Protein AF-A0A2M7WYS4-F1 (afdb_monomer_lite)

Radius of gyration: 24.26 Å; chains: 1; bounding box: 51×33×71 Å

Sequence (185 aa):
RARLDASAEVRALAQSRLRQLLLDSTTAMVQRQRQVRVLDDPALLEEVARQAAETDLRRAAMERIQRPGLIFERCLKDPDPVLRAELLDRIEEPAQLERLAEAARKSDKQLARRARERLTAIQLQRGDSQTIRERAEALCLELGNGLRQDPQTSVPRLQAIEREWAALKPAPDPSLGTRFQGLLA

Foldseek 3Di:
DQCPDPDPVSNVVVVVVLLCLLQDPVRDPVVNLVCLLVDPDLVSLLVQLVRRPDPVSVVSSVVVDPPLVSLLVCLQDPPDVVSVLVSLVSDLDLVSLCVSLVSCVVPPVVSNVVSVVNSLVSCQVVQPQVSLQVLLVVLLVVLLVLVVPDPVVCVVVVVVSVVVQVSGPPHHDVVSVVSSVVSVD

Secondary structure (DSSP, 8-state):
-GGG-S-HHHHHHHHHHHHHHHH-TTS-HHHHHHHHHH---HHHHHHHHHH-SSHHHHHHHHTT---HHHHHHHHHH-S-HHHHHHHHTT---HHHHHHHHHHHTTT-HHHHHHHHHHHHHHHHHTT-HHHHHHHHHHHHHHHHHHHHH-TTTTHHHHHHHHHHHHH-SSPPPHHHHHHHHHHH-

Structure (mmCIF, N/CA/C/O backbone):
data_AF-A0A2M7WYS4-F1
#
_entry.id   AF-A0A2M7WYS4-F1
#
loop_
_atom_site.group_PDB
_atom_site.id
_atom_site.type_symbol
_atom_site.label_atom_id
_atom_site.label_alt_id
_atom_site.label_comp_id
_atom_site.label_asym_id
_atom_site.label_entity_id
_atom_site.label_seq_id
_atom_site.pdbx_PDB_ins_code
_atom_site.Cartn_x
_atom_site.Cartn_y
_atom_site.Cartn_z
_atom_site.occupancy
_atom_site.B_iso_or_equiv
_atom_site.auth_seq_id
_atom_site.auth_comp_id
_atom_site.auth_asym_id
_atom_site.auth_atom_id
_atom_site.pdbx_PDB_model_num
ATOM 1 N N . ARG A 1 1 ? 10.489 0.981 -34.361 1.00 55.59 1 ARG A N 1
ATOM 2 C CA . ARG A 1 1 ? 10.619 0.215 -35.627 1.00 55.59 1 ARG A CA 1
ATOM 3 C C . ARG A 1 1 ? 11.585 -0.977 -35.519 1.00 55.59 1 ARG A C 1
ATOM 5 O O . ARG A 1 1 ? 11.240 -2.004 -36.069 1.00 55.59 1 ARG A O 1
ATOM 12 N N . ALA A 1 2 ? 12.668 -0.933 -34.725 1.00 61.53 2 ALA A N 1
ATOM 13 C CA . ALA A 1 2 ? 13.573 -2.087 -34.525 1.00 61.53 2 ALA A CA 1
ATOM 14 C C . ALA A 1 2 ? 12.965 -3.316 -33.802 1.00 61.53 2 ALA A C 1
ATOM 16 O O . ALA A 1 2 ? 13.472 -4.422 -33.923 1.00 61.53 2 ALA A O 1
ATOM 17 N N . ARG A 1 3 ? 11.864 -3.159 -33.054 1.00 56.94 3 ARG A N 1
ATOM 18 C CA . ARG A 1 3 ? 11.215 -4.276 -32.338 1.00 56.94 3 ARG A CA 1
ATOM 19 C C . ARG A 1 3 ? 10.493 -5.274 -33.252 1.00 56.94 3 ARG A C 1
ATOM 21 O O . ARG A 1 3 ? 10.279 -6.411 -32.856 1.00 56.94 3 ARG A O 1
ATOM 28 N N . LEU A 1 4 ? 10.127 -4.828 -34.452 1.00 65.12 4 LEU A N 1
ATOM 29 C CA . LEU A 1 4 ? 9.481 -5.631 -35.494 1.00 65.12 4 LEU A CA 1
ATOM 30 C C . LEU A 1 4 ? 10.494 -6.100 -36.550 1.00 65.12 4 LEU A C 1
ATOM 32 O O . LEU A 1 4 ? 10.096 -6.557 -37.616 1.00 65.12 4 LEU A O 1
ATOM 36 N N . ASP A 1 5 ? 11.794 -5.938 -36.281 1.00 80.31 5 ASP A N 1
ATOM 37 C CA . ASP A 1 5 ? 12.843 -6.417 -37.174 1.00 80.31 5 ASP A CA 1
ATOM 38 C C . ASP A 1 5 ? 12.821 -7.948 -37.223 1.00 80.31 5 ASP A C 1
ATOM 40 O O . ASP A 1 5 ? 12.610 -8.595 -36.194 1.00 80.31 5 ASP A O 1
ATOM 44 N N . ALA A 1 6 ? 13.024 -8.534 -38.402 1.00 75.81 6 ALA A N 1
ATOM 45 C CA . ALA A 1 6 ? 13.022 -9.983 -38.580 1.00 75.81 6 ALA A CA 1
ATOM 46 C C . ALA A 1 6 ? 14.218 -10.649 -37.871 1.00 75.81 6 ALA A C 1
ATOM 48 O O . ALA A 1 6 ? 14.091 -11.772 -37.373 1.00 75.81 6 ALA A O 1
ATOM 49 N N . SER A 1 7 ? 15.346 -9.942 -37.734 1.00 89.12 7 SER A N 1
ATOM 50 C CA . SER A 1 7 ? 16.556 -10.461 -37.097 1.00 89.12 7 SER A CA 1
ATOM 51 C C . SER A 1 7 ? 16.459 -10.457 -35.569 1.00 89.12 7 SER A C 1
ATOM 53 O O . SER A 1 7 ? 16.268 -9.421 -34.928 1.00 89.12 7 SER A O 1
ATOM 55 N N . ALA A 1 8 ? 16.641 -11.633 -34.960 1.00 85.62 8 ALA A N 1
ATOM 56 C CA . ALA A 1 8 ? 16.677 -11.783 -33.506 1.00 85.62 8 ALA A CA 1
ATOM 57 C C . ALA A 1 8 ? 17.842 -11.015 -32.862 1.00 85.62 8 ALA A C 1
ATOM 59 O O . ALA A 1 8 ? 17.669 -10.426 -31.795 1.00 85.62 8 ALA A O 1
ATOM 60 N N . GLU A 1 9 ? 18.993 -10.963 -33.531 1.00 87.94 9 GLU A N 1
ATOM 61 C CA . GLU A 1 9 ? 20.182 -10.250 -33.055 1.00 87.94 9 GLU A CA 1
ATOM 62 C C . GLU A 1 9 ? 19.952 -8.737 -33.015 1.00 87.94 9 GLU A C 1
ATOM 64 O O . GLU A 1 9 ? 20.276 -8.080 -32.025 1.00 87.94 9 GLU A O 1
ATOM 69 N N . VAL A 1 10 ? 19.314 -8.184 -34.054 1.00 87.88 10 VAL A N 1
ATOM 70 C CA . VAL A 1 10 ? 18.971 -6.755 -34.113 1.00 87.88 10 VAL A CA 1
ATOM 71 C C . VAL A 1 10 ? 17.980 -6.397 -33.007 1.00 87.88 10 VAL A C 1
ATOM 73 O O . VAL A 1 10 ? 18.162 -5.384 -32.325 1.00 87.88 10 VAL A O 1
ATOM 76 N N . ARG A 1 11 ? 16.967 -7.243 -32.768 1.00 86.44 11 ARG A N 1
ATOM 77 C CA . ARG A 1 11 ? 16.024 -7.049 -31.655 1.00 86.44 11 ARG A CA 1
ATOM 78 C C . ARG A 1 11 ? 16.734 -7.070 -30.299 1.00 86.44 11 ARG A C 1
ATOM 80 O O . ARG A 1 11 ? 16.489 -6.177 -29.489 1.00 86.44 11 ARG A O 1
ATOM 87 N N . ALA A 1 12 ? 17.630 -8.032 -30.068 1.00 86.69 12 ALA A N 1
ATOM 88 C CA . ALA A 1 12 ? 18.375 -8.156 -28.814 1.00 86.69 12 ALA A CA 1
ATOM 89 C C . ALA A 1 12 ? 19.299 -6.952 -28.566 1.00 86.69 12 ALA A C 1
ATOM 91 O O . ALA A 1 12 ? 19.292 -6.370 -27.478 1.00 86.69 12 ALA A O 1
ATOM 92 N N . LEU A 1 13 ? 20.041 -6.512 -29.587 1.00 89.88 13 LEU A N 1
ATOM 93 C CA . LEU A 1 13 ? 20.904 -5.335 -29.488 1.00 89.88 13 LEU A CA 1
ATOM 94 C C . LEU A 1 13 ? 20.092 -4.058 -29.233 1.00 89.88 13 LEU A C 1
ATOM 96 O O . LEU A 1 13 ? 20.469 -3.243 -28.388 1.00 89.88 13 LEU A O 1
ATOM 100 N N . ALA A 1 14 ? 18.961 -3.891 -29.926 1.00 89.06 14 ALA A N 1
ATOM 101 C CA . ALA A 1 14 ? 18.065 -2.759 -29.718 1.00 89.06 14 ALA A CA 1
ATOM 102 C C . ALA A 1 14 ? 17.482 -2.746 -28.296 1.00 89.06 14 ALA A C 1
ATOM 104 O O . ALA A 1 14 ? 17.434 -1.687 -27.670 1.00 89.06 14 ALA A O 1
ATOM 105 N N . GLN A 1 15 ? 17.090 -3.908 -27.763 1.00 89.06 15 GLN A N 1
ATOM 106 C CA . GLN A 1 15 ? 16.600 -4.034 -26.389 1.00 89.06 15 GLN A CA 1
ATOM 107 C C . GLN A 1 15 ? 17.696 -3.694 -25.371 1.00 89.06 15 GLN A C 1
ATOM 109 O O . GLN A 1 15 ? 17.452 -2.911 -24.456 1.00 89.06 15 GLN A O 1
ATOM 114 N N . SER A 1 16 ? 18.922 -4.191 -25.570 1.00 91.81 16 SER A N 1
ATOM 115 C CA . SER A 1 16 ? 20.071 -3.863 -24.715 1.00 91.81 16 SER A CA 1
ATOM 116 C C . SER A 1 16 ? 20.386 -2.364 -24.720 1.00 91.81 16 SER A C 1
ATOM 118 O O . SER A 1 16 ? 20.608 -1.772 -23.665 1.00 91.81 16 SER A O 1
ATOM 120 N N . ARG A 1 17 ? 20.374 -1.726 -25.896 1.00 92.88 17 ARG A N 1
ATOM 121 C CA . ARG A 1 17 ? 20.597 -0.277 -26.034 1.00 92.88 17 ARG A CA 1
ATOM 122 C C . ARG A 1 17 ? 19.497 0.537 -25.360 1.00 92.88 17 ARG A C 1
ATOM 124 O O . ARG A 1 17 ? 19.794 1.519 -24.687 1.00 92.88 17 ARG A O 1
ATOM 131 N N . LEU A 1 18 ? 18.237 0.129 -25.516 1.00 93.50 18 LEU A N 1
ATOM 132 C CA . LEU A 1 18 ? 17.111 0.789 -24.858 1.00 93.50 18 LEU A CA 1
ATOM 133 C C . LEU A 1 18 ? 17.207 0.658 -23.336 1.00 93.50 18 LEU A C 1
ATOM 135 O O . LEU A 1 18 ? 17.019 1.643 -22.630 1.00 93.50 18 LEU A O 1
ATOM 139 N N . ARG A 1 19 ? 17.553 -0.531 -22.835 1.00 95.50 19 ARG A N 1
ATOM 140 C CA . ARG A 1 19 ? 17.795 -0.767 -21.410 1.00 95.50 19 ARG A CA 1
ATOM 141 C C . ARG A 1 19 ? 18.870 0.164 -20.860 1.00 95.50 19 ARG A C 1
ATOM 143 O O . ARG A 1 19 ? 18.629 0.832 -19.860 1.00 95.50 19 ARG A O 1
ATOM 150 N N . GLN A 1 20 ? 20.020 0.238 -21.530 1.00 94.94 20 GLN A N 1
ATOM 151 C CA . GLN A 1 20 ? 21.101 1.152 -21.154 1.00 94.94 20 GLN A CA 1
ATOM 152 C C . GLN A 1 20 ? 20.608 2.599 -21.115 1.00 94.94 20 GLN A C 1
ATOM 154 O O . GLN A 1 20 ? 20.773 3.260 -20.100 1.00 94.94 20 GLN A O 1
ATOM 159 N N . LEU A 1 21 ? 19.916 3.055 -22.164 1.00 94.88 21 LEU A N 1
ATOM 160 C CA . LEU A 1 21 ? 19.373 4.412 -22.229 1.00 94.88 21 LEU A CA 1
ATOM 161 C C . LEU A 1 21 ? 18.414 4.721 -21.074 1.00 94.88 21 LEU A C 1
ATOM 163 O O . LEU A 1 21 ? 18.419 5.836 -20.574 1.00 94.88 21 LEU A O 1
ATOM 167 N N . LEU A 1 22 ? 17.571 3.771 -20.663 1.00 96.50 22 LEU A N 1
ATOM 168 C CA . LEU A 1 22 ? 16.593 3.979 -19.590 1.00 96.50 22 LEU A CA 1
ATOM 169 C C . LEU A 1 22 ? 17.221 3.999 -18.191 1.00 96.50 22 LEU A C 1
ATOM 171 O O . LEU A 1 22 ? 16.684 4.654 -17.298 1.00 96.50 22 LEU A O 1
ATOM 175 N N . LEU A 1 23 ? 18.334 3.294 -17.992 1.00 95.75 23 LEU A N 1
ATOM 176 C CA . LEU A 1 23 ? 19.008 3.183 -16.695 1.00 95.75 23 LEU A CA 1
ATOM 177 C C . LEU A 1 23 ? 20.198 4.141 -16.543 1.00 95.75 23 LEU A C 1
ATOM 179 O O . LEU A 1 23 ? 20.698 4.321 -15.437 1.00 95.75 23 LEU A O 1
ATOM 183 N N . ASP A 1 24 ? 20.631 4.774 -17.629 1.00 94.62 24 ASP A N 1
ATOM 184 C CA . ASP A 1 24 ? 21.715 5.747 -17.630 1.00 94.62 24 ASP A CA 1
ATOM 185 C C . ASP A 1 24 ? 21.224 7.133 -17.185 1.00 94.62 24 ASP A C 1
ATOM 187 O O . ASP A 1 24 ? 20.494 7.829 -17.899 1.00 94.62 24 ASP A O 1
ATOM 191 N N . SER A 1 25 ? 21.662 7.556 -15.998 1.00 91.25 25 SER A N 1
ATOM 192 C CA . SER A 1 25 ? 21.327 8.864 -15.432 1.00 91.25 25 SER A CA 1
ATOM 193 C C . SER A 1 25 ? 21.941 10.042 -16.195 1.00 91.25 25 SER A C 1
ATOM 195 O O . SER A 1 25 ? 21.486 11.170 -16.014 1.00 91.25 25 SER A O 1
ATOM 197 N N . THR A 1 26 ? 22.934 9.813 -17.066 1.00 93.12 26 THR A N 1
ATOM 198 C CA . THR A 1 26 ? 23.482 10.862 -17.944 1.00 93.12 26 THR A CA 1
ATOM 199 C C . THR A 1 26 ? 22.523 11.221 -19.080 1.00 93.12 26 THR A C 1
ATOM 201 O O . THR A 1 26 ? 22.547 12.345 -19.585 1.00 93.12 26 THR A O 1
ATOM 204 N N . THR A 1 27 ? 21.610 10.311 -19.442 1.00 92.62 27 THR A N 1
ATOM 205 C CA . THR A 1 27 ? 20.516 10.622 -20.363 1.00 92.62 27 THR A CA 1
ATOM 206 C C . THR A 1 27 ? 19.453 11.450 -19.641 1.00 92.62 27 THR A C 1
ATOM 208 O O . THR A 1 27 ? 19.000 11.106 -18.543 1.00 92.62 27 THR A O 1
ATOM 211 N N . ALA A 1 28 ? 18.989 12.520 -20.293 1.00 95.19 28 ALA A N 1
ATOM 212 C CA . ALA A 1 28 ? 17.985 13.424 -19.743 1.00 95.19 28 ALA A CA 1
ATOM 213 C C . ALA A 1 28 ? 16.752 12.669 -19.213 1.00 95.19 28 ALA A C 1
ATOM 215 O O . ALA A 1 28 ? 16.104 11.899 -19.928 1.00 95.19 28 ALA A O 1
ATOM 216 N N . MET A 1 29 ? 16.399 12.931 -17.955 1.00 94.88 29 MET A N 1
ATOM 217 C CA . MET A 1 29 ? 15.312 12.244 -17.254 1.00 94.88 29 MET A CA 1
ATOM 218 C C . MET A 1 29 ? 13.970 12.348 -18.001 1.00 94.88 29 MET A C 1
ATOM 220 O O . MET A 1 29 ? 13.282 11.343 -18.177 1.00 94.88 29 MET A O 1
ATOM 224 N N . VAL A 1 30 ? 13.648 13.522 -18.558 1.00 94.88 30 VAL A N 1
ATOM 225 C CA . VAL A 1 30 ? 12.420 13.744 -19.346 1.00 94.88 30 VAL A CA 1
ATOM 226 C C . VAL A 1 30 ? 12.351 12.819 -20.565 1.00 94.88 30 VAL A C 1
ATOM 228 O O . VAL A 1 30 ? 11.282 12.301 -20.898 1.00 94.88 30 VAL A O 1
ATOM 231 N N . GLN A 1 31 ? 13.481 12.577 -21.234 1.00 94.62 31 GLN A N 1
ATOM 232 C CA . GLN A 1 31 ? 13.540 11.660 -22.370 1.00 94.62 31 GLN A CA 1
ATOM 233 C C . GLN A 1 31 ? 13.272 10.223 -21.917 1.00 94.62 31 GLN A C 1
ATOM 235 O O . GLN A 1 31 ? 12.453 9.538 -22.530 1.00 94.62 31 GLN A O 1
ATOM 240 N N . ARG A 1 32 ? 13.903 9.783 -20.823 1.00 97.00 32 ARG A N 1
ATOM 241 C CA . ARG A 1 32 ? 13.695 8.440 -20.262 1.00 97.00 32 ARG A CA 1
ATOM 242 C C . ARG A 1 32 ? 12.247 8.228 -19.817 1.00 97.00 32 ARG A C 1
ATOM 244 O O . ARG A 1 32 ? 11.646 7.223 -20.185 1.00 97.00 32 ARG A O 1
ATOM 251 N N . GLN A 1 33 ? 11.636 9.201 -19.141 1.00 96.25 33 GLN A N 1
ATOM 252 C CA . GLN A 1 33 ? 10.221 9.133 -18.759 1.00 96.25 33 GLN A CA 1
ATOM 253 C C . GLN A 1 33 ? 9.285 9.017 -19.964 1.00 96.25 33 GLN A C 1
ATOM 255 O O . GLN A 1 33 ? 8.368 8.197 -19.949 1.00 96.25 33 GLN A O 1
ATOM 260 N N . ARG A 1 34 ? 9.513 9.803 -21.027 1.00 94.81 34 ARG A N 1
ATOM 261 C CA . ARG A 1 34 ? 8.720 9.699 -22.265 1.00 94.81 34 ARG A CA 1
ATOM 262 C C . ARG A 1 34 ? 8.795 8.296 -22.860 1.00 94.81 34 ARG A C 1
ATOM 264 O O . ARG A 1 34 ? 7.769 7.781 -23.290 1.00 94.81 34 ARG A O 1
ATOM 271 N N . GLN A 1 35 ? 9.975 7.676 -22.843 1.00 95.69 35 GLN A N 1
ATOM 272 C CA . GLN A 1 35 ? 10.145 6.305 -23.322 1.00 95.69 35 GLN A CA 1
ATOM 273 C C . GLN A 1 35 ? 9.411 5.296 -22.434 1.00 95.69 35 GLN A C 1
ATOM 275 O O . GLN A 1 35 ? 8.655 4.484 -22.957 1.00 95.69 35 GLN A O 1
ATOM 280 N N . VAL A 1 36 ? 9.531 5.388 -21.105 1.00 97.06 36 VAL A N 1
ATOM 281 C CA . VAL A 1 36 ? 8.788 4.522 -20.166 1.00 97.06 36 VAL A CA 1
ATOM 282 C C . VAL A 1 36 ? 7.273 4.617 -20.390 1.00 97.06 36 VAL A C 1
ATOM 284 O O . VAL A 1 36 ? 6.584 3.598 -20.442 1.00 97.06 36 VAL A O 1
ATOM 287 N N . ARG A 1 37 ? 6.739 5.820 -20.632 1.00 94.50 37 ARG A N 1
ATOM 288 C CA . ARG A 1 37 ? 5.304 6.050 -20.894 1.00 94.50 37 ARG A CA 1
ATOM 289 C C . ARG A 1 37 ? 4.766 5.405 -22.168 1.00 94.50 37 ARG A C 1
ATOM 291 O O . ARG A 1 37 ? 3.557 5.224 -22.269 1.00 94.50 37 ARG A O 1
ATOM 298 N N . VAL A 1 38 ? 5.619 4.986 -23.103 1.00 94.19 38 VAL A N 1
ATOM 299 C CA . VAL A 1 38 ? 5.210 4.243 -24.316 1.00 94.19 38 VAL A CA 1
ATOM 300 C C . VAL A 1 38 ? 5.818 2.838 -24.411 1.00 94.19 38 VAL A C 1
ATOM 302 O O . VAL A 1 38 ? 5.480 2.087 -25.321 1.00 94.19 38 VAL A O 1
ATOM 305 N N . LEU A 1 39 ? 6.678 2.458 -23.461 1.00 94.12 39 LEU A N 1
ATOM 306 C CA . LEU A 1 39 ? 7.339 1.161 -23.404 1.00 94.12 39 LEU A CA 1
ATOM 307 C C . LEU A 1 39 ? 6.349 0.011 -23.187 1.00 94.12 39 LEU A C 1
ATOM 309 O O . LEU A 1 39 ? 5.778 -0.138 -22.113 1.00 94.12 39 LEU A O 1
ATOM 313 N N . ASP A 1 40 ? 6.210 -0.848 -24.189 1.00 91.62 40 ASP A N 1
ATOM 314 C CA . ASP A 1 40 ? 5.387 -2.059 -24.121 1.00 91.62 40 ASP A CA 1
ATOM 315 C C . ASP A 1 40 ? 6.248 -3.300 -23.834 1.00 91.62 40 ASP A C 1
ATOM 317 O O . ASP A 1 40 ? 6.306 -4.248 -24.611 1.00 91.62 40 ASP A O 1
ATOM 321 N N . ASP A 1 41 ? 7.078 -3.233 -22.796 1.00 94.00 41 ASP A N 1
ATOM 322 C CA . ASP A 1 41 ? 7.984 -4.309 -22.385 1.00 94.00 41 ASP A CA 1
ATOM 323 C C . ASP A 1 41 ? 7.844 -4.534 -20.879 1.00 94.00 41 ASP A C 1
ATOM 325 O O . ASP A 1 41 ? 8.445 -3.790 -20.100 1.00 94.00 41 ASP A O 1
ATOM 329 N N . PRO A 1 42 ? 7.037 -5.514 -20.440 1.00 94.56 42 PRO A N 1
ATOM 330 C CA . PRO A 1 42 ? 6.831 -5.748 -19.018 1.00 94.56 42 PRO A CA 1
ATOM 331 C C . PRO A 1 42 ? 8.142 -6.011 -18.274 1.00 94.56 42 PRO A C 1
ATOM 333 O O . PRO A 1 42 ? 8.348 -5.438 -17.211 1.00 94.56 42 PRO A O 1
ATOM 336 N N . ALA A 1 43 ? 9.051 -6.807 -18.849 1.00 95.06 43 ALA A N 1
ATOM 337 C CA . ALA A 1 43 ? 10.320 -7.144 -18.211 1.00 95.06 43 ALA A CA 1
ATOM 338 C C . ALA A 1 43 ? 11.200 -5.901 -18.033 1.00 95.06 43 ALA A C 1
ATOM 340 O O . ALA A 1 43 ? 11.679 -5.637 -16.931 1.00 95.06 43 ALA A O 1
ATOM 341 N N . LEU A 1 44 ? 11.338 -5.086 -19.083 1.00 96.44 44 LEU A N 1
ATOM 342 C CA . LEU A 1 44 ? 12.132 -3.862 -18.993 1.00 96.44 44 LEU A CA 1
ATOM 343 C C . LEU A 1 44 ? 11.480 -2.806 -18.085 1.00 96.44 44 LEU A C 1
ATOM 345 O O . LEU A 1 44 ? 12.191 -2.099 -17.374 1.00 96.44 44 LEU A O 1
ATOM 349 N N . LEU A 1 45 ? 10.145 -2.716 -18.043 1.00 98.06 45 LEU A N 1
ATOM 350 C CA . LEU A 1 45 ? 9.441 -1.881 -17.062 1.00 98.06 45 LEU A CA 1
ATOM 351 C C . LEU A 1 45 ? 9.776 -2.312 -15.630 1.00 98.06 45 LEU A C 1
ATOM 353 O O . LEU A 1 45 ? 10.060 -1.459 -14.790 1.00 98.06 45 LEU A O 1
ATOM 357 N N . GLU A 1 46 ? 9.789 -3.619 -15.348 1.00 98.06 46 GLU A N 1
ATOM 358 C CA . GLU A 1 46 ? 10.167 -4.108 -14.023 1.00 98.06 46 GLU A CA 1
ATOM 359 C C . GLU A 1 46 ? 11.626 -3.788 -13.671 1.00 98.06 46 GLU A C 1
ATOM 361 O O . GLU A 1 46 ? 11.937 -3.491 -12.517 1.00 98.06 46 GLU A O 1
ATOM 366 N N . GLU A 1 47 ? 12.538 -3.852 -14.642 1.00 97.75 47 GLU A N 1
ATOM 367 C CA . GLU A 1 47 ? 13.933 -3.466 -14.430 1.00 97.75 47 GLU A CA 1
ATOM 368 C C . GLU A 1 47 ? 14.064 -1.982 -14.093 1.00 97.75 47 GLU A C 1
ATOM 370 O O . GLU A 1 47 ? 14.720 -1.642 -13.108 1.00 97.75 47 GLU A O 1
ATOM 375 N N . VAL A 1 48 ? 13.384 -1.105 -14.840 1.00 98.12 48 VAL A N 1
ATOM 376 C CA . VAL A 1 48 ? 13.349 0.337 -14.551 1.00 98.12 48 VAL A CA 1
ATOM 377 C C . VAL A 1 48 ? 12.775 0.589 -13.157 1.00 98.12 48 VAL A C 1
ATOM 379 O O . VAL A 1 48 ? 13.381 1.315 -12.372 1.00 98.12 48 VAL A O 1
ATOM 382 N N . ALA A 1 49 ? 11.668 -0.066 -12.799 1.00 98.38 49 ALA A N 1
ATOM 383 C CA . ALA A 1 49 ? 11.052 0.049 -11.478 1.00 98.38 49 ALA A CA 1
ATOM 384 C C . ALA A 1 49 ? 11.966 -0.405 -10.326 1.00 98.38 49 ALA A C 1
ATOM 386 O O . ALA A 1 49 ? 11.802 0.055 -9.196 1.00 98.38 49 ALA A O 1
ATOM 387 N N . ARG A 1 50 ? 12.924 -1.305 -10.584 1.00 98.06 50 ARG A N 1
ATOM 388 C CA . ARG A 1 50 ? 13.883 -1.775 -9.574 1.00 98.06 50 ARG A CA 1
ATOM 389 C C . ARG A 1 50 ? 15.161 -0.948 -9.511 1.00 98.06 50 ARG A C 1
ATOM 391 O O . ARG A 1 50 ? 15.674 -0.755 -8.411 1.00 98.06 50 ARG A O 1
ATOM 398 N N . GLN A 1 51 ? 15.682 -0.535 -10.664 1.00 97.19 51 GLN A N 1
ATOM 399 C CA . GLN A 1 51 ? 17.078 -0.112 -10.821 1.00 97.19 51 GLN A CA 1
ATOM 400 C C . GLN A 1 51 ? 17.245 1.373 -11.149 1.00 97.19 51 GLN A C 1
ATOM 402 O O . GLN A 1 51 ? 18.342 1.890 -10.961 1.00 97.19 51 GLN A O 1
ATOM 407 N N . ALA A 1 52 ? 16.206 2.070 -11.627 1.00 97.19 52 ALA A N 1
ATOM 408 C CA . ALA A 1 52 ? 16.345 3.488 -11.944 1.00 97.19 52 ALA A CA 1
ATOM 409 C C . ALA A 1 52 ? 16.721 4.299 -10.694 1.00 97.19 52 ALA A C 1
ATOM 411 O O . ALA A 1 52 ? 16.099 4.156 -9.635 1.00 97.19 52 ALA A O 1
ATOM 412 N N . ALA A 1 53 ? 17.729 5.163 -10.834 1.00 94.69 53 ALA A N 1
ATOM 413 C CA . ALA A 1 53 ? 18.231 5.993 -9.744 1.00 94.69 53 ALA A CA 1
ATOM 414 C C . ALA A 1 53 ? 17.164 6.989 -9.261 1.00 94.69 53 ALA A C 1
ATOM 416 O O . ALA A 1 53 ? 16.942 7.153 -8.060 1.00 94.69 53 ALA A O 1
ATOM 417 N N . GLU A 1 54 ? 16.446 7.605 -10.197 1.00 96.19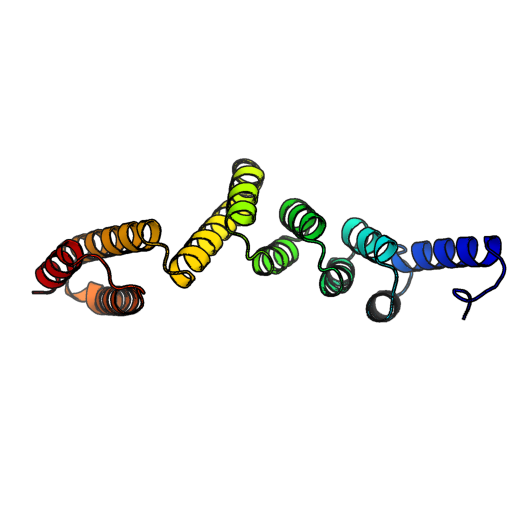 54 GLU A N 1
ATOM 418 C CA . GLU A 1 54 ? 15.437 8.618 -9.917 1.00 96.19 54 GLU A CA 1
ATOM 419 C C . GLU A 1 54 ? 14.092 7.993 -9.532 1.00 96.19 54 GLU A C 1
ATOM 421 O O . GLU A 1 54 ? 13.517 7.193 -10.279 1.00 96.19 54 GLU A O 1
ATOM 426 N N . THR A 1 55 ? 13.542 8.420 -8.392 1.00 97.81 55 THR A N 1
ATOM 427 C CA . THR A 1 55 ? 12.217 7.992 -7.913 1.00 97.81 55 THR A CA 1
ATOM 428 C C . THR A 1 55 ? 11.132 8.222 -8.957 1.00 97.81 55 THR A C 1
ATOM 430 O O . THR A 1 55 ? 10.324 7.333 -9.199 1.00 97.81 55 THR A O 1
ATOM 433 N N . ASP A 1 56 ? 11.143 9.365 -9.640 1.00 97.00 56 ASP A N 1
ATOM 434 C CA . ASP A 1 56 ? 10.131 9.698 -10.645 1.00 97.00 56 ASP A CA 1
ATOM 435 C C . ASP A 1 56 ? 10.151 8.767 -11.865 1.00 97.00 56 ASP A C 1
ATOM 437 O O . ASP A 1 56 ? 9.128 8.593 -12.532 1.00 97.00 56 ASP A O 1
ATOM 441 N N . LEU A 1 57 ? 11.299 8.157 -12.179 1.00 97.94 57 LEU A N 1
ATOM 442 C CA . LEU A 1 57 ? 11.388 7.173 -13.254 1.00 97.94 57 LEU A CA 1
ATOM 443 C C . LEU A 1 57 ? 10.894 5.799 -12.780 1.00 97.94 57 LEU A C 1
ATOM 445 O O . LEU A 1 57 ? 10.163 5.133 -13.516 1.00 97.94 57 LEU A O 1
ATOM 449 N N . ARG A 1 58 ? 11.208 5.414 -11.532 1.00 98.44 58 ARG A N 1
ATOM 450 C CA . ARG A 1 58 ? 10.614 4.224 -10.897 1.00 98.44 58 ARG A CA 1
ATOM 451 C C . ARG A 1 58 ? 9.094 4.354 -10.786 1.00 98.44 58 ARG A C 1
ATOM 453 O O . ARG A 1 58 ? 8.394 3.411 -11.143 1.00 98.44 58 ARG A O 1
ATOM 460 N N . ARG A 1 59 ? 8.578 5.522 -10.384 1.00 98.25 59 ARG A N 1
ATOM 461 C CA . ARG A 1 59 ? 7.138 5.832 -10.335 1.00 98.25 59 ARG A CA 1
ATOM 462 C C . ARG A 1 59 ? 6.493 5.667 -11.710 1.00 98.25 59 ARG A C 1
ATOM 464 O O . ARG A 1 59 ? 5.549 4.895 -11.832 1.00 98.25 59 ARG A O 1
ATOM 471 N N . ALA A 1 60 ? 7.056 6.288 -12.749 1.00 97.69 60 ALA A N 1
ATOM 472 C CA . ALA A 1 60 ? 6.538 6.171 -14.116 1.00 97.69 60 ALA A CA 1
ATOM 473 C C . ALA A 1 60 ? 6.495 4.715 -14.619 1.00 97.69 60 ALA A C 1
ATOM 475 O O . ALA A 1 60 ? 5.580 4.332 -15.348 1.00 97.69 60 ALA A O 1
ATOM 476 N N . ALA A 1 61 ? 7.468 3.883 -14.233 1.00 98.25 61 ALA A N 1
ATOM 477 C CA . ALA A 1 61 ? 7.432 2.457 -14.542 1.00 98.25 61 ALA A CA 1
ATOM 478 C C . ALA A 1 61 ? 6.344 1.734 -13.733 1.00 98.25 61 ALA A C 1
ATOM 480 O O . ALA A 1 61 ? 5.560 0.969 -14.295 1.00 98.25 61 ALA A O 1
ATOM 481 N N . MET A 1 62 ? 6.243 2.011 -12.431 1.00 98.25 62 MET A N 1
ATOM 482 C CA . MET A 1 62 ? 5.245 1.402 -11.553 1.00 98.25 62 MET A CA 1
ATOM 483 C C . MET A 1 62 ? 3.804 1.756 -11.934 1.00 98.25 62 MET A C 1
ATOM 485 O O . MET A 1 62 ? 2.937 0.896 -11.790 1.00 98.25 62 MET A O 1
ATOM 489 N N . GLU A 1 63 ? 3.534 2.953 -12.461 1.00 96.81 63 GLU A N 1
ATOM 490 C CA . GLU A 1 63 ? 2.221 3.354 -13.003 1.00 96.81 63 GLU A CA 1
ATOM 491 C C . GLU A 1 63 ? 1.728 2.409 -14.110 1.00 96.81 63 GLU A C 1
ATOM 493 O O . GLU A 1 63 ? 0.527 2.211 -14.278 1.00 96.81 63 GLU A O 1
ATOM 498 N N . ARG A 1 64 ? 2.650 1.770 -14.839 1.00 96.62 64 ARG A N 1
ATOM 499 C CA . ARG A 1 64 ? 2.332 0.834 -15.924 1.00 96.62 64 ARG A CA 1
ATOM 500 C C . ARG A 1 64 ? 2.258 -0.628 -15.500 1.00 96.62 64 ARG A C 1
ATOM 502 O O . ARG A 1 64 ? 1.782 -1.464 -16.265 1.00 96.62 64 ARG A O 1
ATOM 509 N N . ILE A 1 65 ? 2.766 -0.962 -14.320 1.00 97.19 65 ILE A N 1
ATOM 510 C CA . ILE A 1 65 ? 2.911 -2.343 -13.856 1.00 97.19 65 ILE A CA 1
ATOM 511 C C . ILE A 1 65 ? 1.741 -2.687 -12.948 1.00 97.19 65 ILE A C 1
ATOM 513 O O . ILE A 1 65 ? 1.589 -2.066 -11.906 1.00 97.19 65 ILE A O 1
ATOM 517 N N . GLN A 1 66 ? 0.974 -3.729 -13.270 1.00 94.56 66 GLN A N 1
ATOM 518 C CA . GLN A 1 66 ? -0.118 -4.221 -12.411 1.00 94.56 66 GLN A CA 1
ATOM 519 C C . GLN A 1 66 ? 0.236 -5.502 -11.638 1.00 94.56 66 GLN A C 1
ATOM 521 O O . GLN A 1 66 ? -0.603 -6.038 -10.922 1.00 94.56 66 GLN A O 1
ATOM 526 N N . ARG A 1 67 ? 1.471 -6.015 -11.757 1.00 96.25 67 ARG A N 1
ATOM 527 C CA . ARG A 1 67 ? 1.875 -7.287 -11.137 1.00 96.25 67 ARG A CA 1
ATOM 528 C C . ARG A 1 67 ? 1.889 -7.166 -9.602 1.00 96.25 67 ARG A C 1
ATOM 530 O O . ARG A 1 67 ? 2.798 -6.515 -9.078 1.00 96.25 67 ARG A O 1
ATOM 537 N N . PRO A 1 68 ? 0.990 -7.846 -8.859 1.00 95.62 68 PRO A N 1
ATOM 538 C CA . PRO A 1 68 ? 0.877 -7.657 -7.409 1.00 95.62 68 PRO A CA 1
ATOM 539 C C . PRO A 1 68 ? 2.167 -7.989 -6.656 1.00 95.62 68 PRO A C 1
ATOM 541 O O . PRO A 1 68 ? 2.546 -7.292 -5.721 1.00 95.62 68 PRO A O 1
ATOM 544 N N . GLY A 1 69 ? 2.897 -9.015 -7.110 1.00 96.38 69 GLY A N 1
ATOM 545 C CA . GLY A 1 69 ? 4.176 -9.402 -6.513 1.00 96.38 69 GLY A CA 1
ATOM 546 C C . GLY A 1 69 ? 5.248 -8.313 -6.603 1.00 96.38 69 GLY A C 1
ATOM 547 O O . GLY A 1 69 ? 5.976 -8.105 -5.636 1.00 96.38 69 GLY A O 1
ATOM 548 N N . LEU A 1 70 ? 5.322 -7.583 -7.723 1.00 98.06 70 LEU A N 1
ATOM 549 C CA . LEU A 1 70 ? 6.272 -6.477 -7.856 1.00 98.06 70 LEU A CA 1
ATOM 550 C C . LEU A 1 70 ? 5.815 -5.246 -7.063 1.00 98.06 70 LEU A C 1
ATOM 552 O O . LEU A 1 70 ? 6.643 -4.605 -6.425 1.00 98.06 70 LEU A O 1
ATOM 556 N N . ILE A 1 71 ? 4.513 -4.943 -7.043 1.00 98.44 71 ILE A N 1
ATOM 557 C CA . ILE A 1 71 ? 3.963 -3.863 -6.205 1.00 98.44 71 ILE A CA 1
ATOM 558 C C . ILE A 1 71 ? 4.307 -4.116 -4.734 1.00 98.44 71 ILE A C 1
ATOM 560 O O . ILE A 1 71 ? 4.846 -3.226 -4.086 1.00 98.44 71 ILE A O 1
ATOM 564 N N . PHE A 1 72 ? 4.096 -5.337 -4.235 1.00 98.25 72 PHE A N 1
ATOM 565 C CA . PHE A 1 72 ? 4.473 -5.733 -2.876 1.00 98.25 72 PHE A CA 1
ATOM 566 C C . PHE A 1 72 ? 5.984 -5.594 -2.633 1.00 98.25 72 PHE A C 1
ATOM 568 O O . PHE A 1 72 ? 6.406 -4.990 -1.648 1.00 98.25 72 PHE A O 1
ATOM 575 N N . GLU A 1 73 ? 6.811 -6.126 -3.543 1.00 98.00 73 GLU A N 1
ATOM 576 C CA . GLU A 1 73 ? 8.275 -6.050 -3.456 1.00 98.00 73 GLU A CA 1
ATOM 577 C C . GLU A 1 73 ? 8.755 -4.595 -3.348 1.00 98.00 73 GLU A C 1
ATOM 579 O O . GLU A 1 73 ? 9.547 -4.270 -2.460 1.00 98.00 73 GLU A O 1
ATOM 584 N N . ARG A 1 74 ? 8.263 -3.713 -4.227 1.00 98.38 74 ARG A N 1
ATOM 585 C CA . ARG A 1 74 ? 8.642 -2.296 -4.250 1.00 98.38 74 ARG A CA 1
ATOM 586 C C . ARG A 1 74 ? 8.053 -1.526 -3.075 1.00 98.38 74 ARG A C 1
ATOM 588 O O . ARG A 1 74 ? 8.767 -0.736 -2.472 1.00 98.38 74 ARG A O 1
ATOM 595 N N . CYS A 1 75 ? 6.819 -1.814 -2.674 1.00 98.06 75 CYS A N 1
ATOM 596 C CA . CYS A 1 75 ? 6.214 -1.229 -1.481 1.00 98.06 75 CYS A CA 1
ATOM 597 C C . CYS A 1 75 ? 7.050 -1.495 -0.221 1.00 98.06 75 CYS A C 1
ATOM 599 O O . CYS A 1 75 ? 7.064 -0.657 0.669 1.00 98.06 75 CYS A O 1
ATOM 601 N N . LEU A 1 76 ? 7.754 -2.630 -0.142 1.00 97.12 76 LEU A N 1
ATOM 602 C CA . LEU A 1 76 ? 8.618 -2.968 0.991 1.00 97.12 76 LEU A CA 1
ATOM 603 C C . LEU A 1 76 ? 10.046 -2.415 0.852 1.00 97.12 76 LEU A C 1
ATOM 605 O O . LEU A 1 76 ? 10.665 -2.060 1.853 1.00 97.12 76 LEU A O 1
ATOM 609 N N . LYS A 1 77 ? 10.595 -2.393 -0.369 1.00 96.75 77 LYS A N 1
ATOM 610 C CA . LYS A 1 77 ? 12.040 -2.215 -0.604 1.00 96.75 77 LYS A CA 1
ATOM 611 C C . LYS A 1 77 ? 12.430 -0.939 -1.341 1.00 96.75 77 LYS A C 1
ATOM 613 O O . LYS A 1 77 ? 13.628 -0.689 -1.463 1.00 96.75 77 LYS A O 1
ATOM 618 N N . ASP A 1 78 ? 11.486 -0.161 -1.874 1.00 98.19 78 ASP A N 1
ATOM 619 C CA . ASP A 1 78 ? 11.855 1.078 -2.561 1.00 98.19 78 ASP A CA 1
ATOM 620 C C . ASP A 1 78 ? 12.570 2.026 -1.580 1.00 98.19 78 ASP A C 1
ATOM 622 O O . ASP A 1 78 ? 12.136 2.147 -0.425 1.00 98.19 78 ASP A O 1
ATOM 626 N N . PRO A 1 79 ? 13.683 2.661 -1.995 1.00 96.81 79 PRO A N 1
ATOM 627 C CA . PRO A 1 79 ? 14.389 3.605 -1.137 1.00 96.81 79 PRO A CA 1
ATOM 628 C C . PRO A 1 79 ? 13.565 4.865 -0.853 1.00 96.81 79 PRO A C 1
ATOM 630 O O . PRO A 1 79 ? 13.801 5.510 0.166 1.00 96.81 79 PRO A O 1
ATOM 633 N 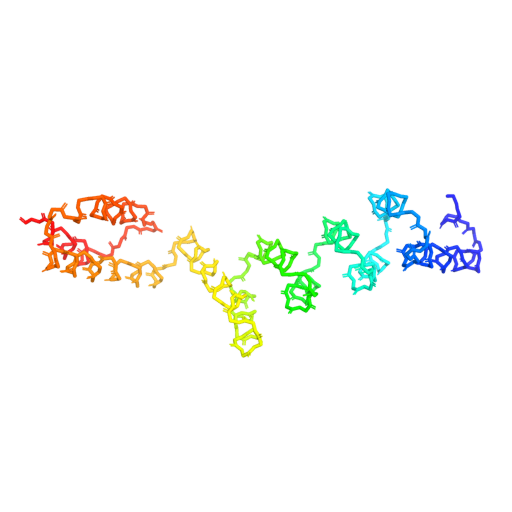N . ASP A 1 80 ? 12.600 5.208 -1.711 1.00 97.56 80 ASP A N 1
ATOM 634 C CA . ASP A 1 80 ? 11.765 6.387 -1.535 1.00 97.56 80 ASP A CA 1
ATOM 635 C C . ASP A 1 80 ? 10.479 6.066 -0.746 1.00 97.56 80 ASP A C 1
ATOM 637 O O . ASP A 1 80 ? 9.625 5.309 -1.222 1.00 97.56 80 ASP A O 1
ATOM 641 N N . PRO A 1 81 ? 10.294 6.628 0.463 1.00 96.00 81 PRO A N 1
ATOM 642 C CA . PRO A 1 81 ? 9.137 6.323 1.302 1.00 96.00 81 PRO A CA 1
ATOM 643 C C . PRO A 1 81 ? 7.815 6.863 0.736 1.00 96.00 81 PRO A C 1
ATOM 645 O O . PRO A 1 81 ? 6.758 6.321 1.065 1.00 96.00 81 PRO A O 1
ATOM 648 N N . VAL A 1 82 ? 7.852 7.900 -0.112 1.00 96.94 82 VAL A N 1
ATOM 649 C CA . VAL A 1 82 ? 6.651 8.449 -0.761 1.00 96.94 82 VAL A CA 1
ATOM 650 C C . VAL A 1 82 ? 6.148 7.468 -1.817 1.00 96.94 82 VAL A C 1
ATOM 652 O O . VAL A 1 82 ? 4.977 7.102 -1.800 1.00 96.94 82 VAL A O 1
ATOM 655 N N . LEU A 1 83 ? 7.037 6.928 -2.650 1.00 98.06 83 LEU A N 1
ATOM 656 C CA . LEU A 1 83 ? 6.689 5.878 -3.599 1.00 98.06 83 LEU A CA 1
ATOM 657 C C . LEU A 1 83 ? 6.227 4.600 -2.881 1.00 98.06 83 LEU A C 1
ATOM 659 O O . LEU A 1 83 ? 5.258 3.982 -3.314 1.00 98.06 83 LEU A O 1
ATOM 663 N N . ARG A 1 84 ? 6.833 4.213 -1.746 1.00 97.88 84 ARG A N 1
ATOM 664 C CA . ARG A 1 84 ? 6.314 3.081 -0.943 1.00 97.88 84 ARG A CA 1
ATOM 665 C C . ARG A 1 84 ? 4.863 3.298 -0.514 1.00 97.88 84 ARG A C 1
ATOM 667 O O . ARG A 1 84 ? 4.063 2.371 -0.593 1.00 97.88 84 ARG A O 1
ATOM 674 N N . ALA A 1 85 ? 4.521 4.510 -0.087 1.00 96.38 85 ALA A N 1
ATOM 675 C CA . ALA A 1 85 ? 3.162 4.875 0.289 1.00 96.38 85 ALA A CA 1
ATOM 676 C C . ALA A 1 85 ? 2.179 4.814 -0.891 1.00 96.38 85 ALA A C 1
ATOM 678 O O . ALA A 1 85 ? 1.121 4.206 -0.765 1.00 96.38 85 ALA A O 1
ATOM 679 N N . GLU A 1 86 ? 2.554 5.374 -2.043 1.00 97.50 86 GLU A N 1
ATOM 680 C CA . GLU A 1 86 ? 1.750 5.304 -3.272 1.00 97.50 86 GLU A CA 1
ATOM 681 C C . GLU A 1 86 ? 1.494 3.850 -3.702 1.00 97.50 86 GLU A C 1
ATOM 683 O O . GLU A 1 86 ? 0.408 3.501 -4.161 1.00 97.50 86 GLU A O 1
ATOM 688 N N . LEU A 1 87 ? 2.488 2.972 -3.541 1.00 98.38 87 LEU A N 1
ATOM 689 C CA . LEU A 1 87 ? 2.359 1.552 -3.864 1.00 98.38 87 LEU A CA 1
ATOM 690 C C . LEU A 1 87 ? 1.501 0.788 -2.857 1.00 98.38 87 LEU A C 1
ATOM 692 O O . LEU A 1 87 ? 0.742 -0.089 -3.267 1.00 98.38 87 LEU A O 1
ATOM 696 N N . LEU A 1 88 ? 1.586 1.127 -1.569 1.00 98.25 88 LEU A N 1
ATOM 697 C CA . LEU A 1 88 ? 0.696 0.588 -0.543 1.00 98.25 88 LEU A CA 1
ATOM 698 C C . LEU A 1 88 ? -0.768 0.871 -0.893 1.00 98.25 88 LEU A C 1
ATOM 700 O O . LEU A 1 88 ? -1.611 -0.017 -0.765 1.00 98.25 88 LEU A O 1
ATOM 704 N N . ASP A 1 89 ? -1.056 2.075 -1.392 1.00 96.62 89 ASP A N 1
ATOM 705 C CA . ASP A 1 89 ? -2.411 2.494 -1.752 1.00 96.62 89 ASP A CA 1
ATOM 706 C C . ASP A 1 89 ? -3.010 1.727 -2.940 1.00 96.62 89 ASP A C 1
ATOM 708 O O . ASP A 1 89 ? -4.212 1.804 -3.192 1.00 96.62 89 ASP A O 1
ATOM 712 N N . ARG A 1 90 ? -2.195 0.926 -3.630 1.00 96.88 90 ARG A N 1
ATOM 713 C CA . ARG A 1 90 ? -2.615 0.045 -4.726 1.00 96.88 90 ARG A CA 1
ATOM 714 C C . ARG A 1 90 ? -2.861 -1.397 -4.290 1.00 96.88 90 ARG A C 1
ATOM 716 O O . ARG A 1 90 ? -3.310 -2.204 -5.097 1.00 96.88 90 ARG A O 1
ATOM 723 N N . ILE A 1 91 ? -2.537 -1.752 -3.047 1.00 97.31 91 ILE A N 1
ATOM 724 C CA . ILE A 1 91 ? -2.780 -3.092 -2.511 1.00 97.31 91 ILE A CA 1
ATOM 725 C C . ILE A 1 91 ? -4.193 -3.122 -1.926 1.00 97.31 91 ILE A C 1
ATOM 727 O O . ILE A 1 91 ? -4.502 -2.381 -0.991 1.00 97.31 91 ILE A O 1
ATOM 731 N N . GLU A 1 92 ? -5.052 -3.976 -2.477 1.00 94.75 92 GLU A N 1
ATOM 732 C CA . GLU A 1 92 ? -6.460 -4.096 -2.063 1.00 94.75 92 GLU A CA 1
ATOM 733 C C . GLU A 1 92 ? -6.770 -5.407 -1.333 1.00 94.75 92 GLU A C 1
ATOM 735 O O . GLU A 1 92 ? -7.786 -5.516 -0.649 1.00 94.75 92 GLU A O 1
ATOM 740 N N . GLU A 1 93 ? -5.893 -6.404 -1.449 1.00 96.44 93 GLU A N 1
ATOM 741 C CA . GLU A 1 93 ? -6.109 -7.711 -0.839 1.00 96.44 93 GLU A CA 1
ATOM 742 C C . GLU A 1 93 ? -5.709 -7.717 0.647 1.00 96.44 93 GLU A C 1
ATOM 744 O O . GLU A 1 93 ? -4.525 -7.521 0.952 1.00 96.44 93 GLU A O 1
ATOM 749 N N . PRO A 1 94 ? -6.636 -8.013 1.585 1.00 96.25 94 PRO A N 1
ATOM 750 C CA . PRO A 1 94 ? -6.356 -8.020 3.024 1.00 96.25 94 PRO A CA 1
ATOM 751 C C . PRO A 1 94 ? -5.148 -8.884 3.406 1.00 96.25 94 PRO A C 1
ATOM 753 O O . PRO A 1 94 ? -4.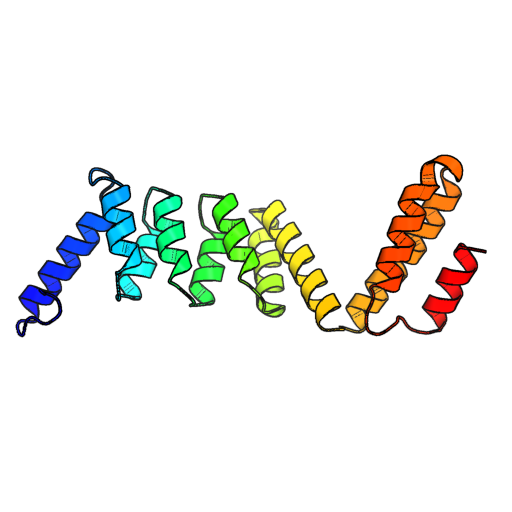241 -8.429 4.100 1.00 96.25 94 PRO A O 1
ATOM 756 N N . ALA A 1 95 ? -5.061 -10.097 2.850 1.00 96.44 95 ALA A N 1
ATOM 757 C CA . ALA A 1 95 ? -3.948 -11.014 3.098 1.00 96.44 95 ALA A CA 1
ATOM 758 C C . ALA A 1 95 ? -2.598 -10.507 2.543 1.00 96.44 95 ALA A C 1
ATOM 760 O O . ALA A 1 95 ? -1.533 -10.970 2.955 1.00 96.44 95 ALA A O 1
ATOM 761 N N . GLN A 1 96 ? -2.593 -9.588 1.571 1.00 97.81 96 GLN A N 1
ATOM 762 C CA . GLN A 1 96 ? -1.362 -8.921 1.132 1.00 97.81 96 GLN A CA 1
ATOM 763 C C . GLN A 1 96 ? -0.964 -7.806 2.100 1.00 97.81 96 GLN A C 1
ATOM 765 O O . GLN A 1 96 ? 0.214 -7.706 2.437 1.00 97.81 96 GLN A O 1
ATOM 770 N N . LEU A 1 97 ? -1.923 -7.014 2.587 1.00 98.31 97 LEU A N 1
ATOM 771 C CA . LEU A 1 97 ? -1.671 -5.950 3.564 1.00 98.31 97 LEU A CA 1
ATOM 772 C C . LEU A 1 97 ? -1.171 -6.501 4.902 1.00 98.31 97 LEU A C 1
ATOM 774 O O . LEU A 1 97 ? -0.212 -5.970 5.458 1.00 98.31 97 LEU A O 1
ATOM 778 N N . GLU A 1 98 ? -1.754 -7.601 5.379 1.00 98.12 98 GLU A N 1
ATOM 779 C CA . GLU A 1 98 ? -1.306 -8.283 6.595 1.00 98.12 98 GLU A CA 1
ATOM 780 C C . GLU A 1 98 ? 0.143 -8.776 6.462 1.00 98.12 98 GLU A C 1
ATOM 782 O O . GLU A 1 98 ? 0.998 -8.464 7.295 1.00 98.12 98 GLU A O 1
ATOM 787 N N . ARG A 1 99 ? 0.457 -9.470 5.359 1.00 98.31 99 ARG A N 1
ATOM 788 C CA . ARG A 1 99 ? 1.827 -9.926 5.075 1.00 98.31 99 ARG A CA 1
ATOM 789 C C . ARG A 1 99 ? 2.814 -8.770 4.963 1.00 98.31 99 ARG A C 1
ATOM 791 O O . ARG A 1 99 ? 3.946 -8.897 5.427 1.00 98.31 99 ARG A O 1
ATOM 798 N N . LEU A 1 100 ? 2.410 -7.654 4.357 1.00 98.31 100 LEU A N 1
ATOM 799 C CA . LEU A 1 100 ? 3.253 -6.466 4.241 1.00 98.31 100 LEU A CA 1
ATOM 800 C C . LEU A 1 100 ? 3.520 -5.849 5.618 1.00 98.31 100 LEU A C 1
ATOM 802 O O . LEU A 1 100 ? 4.665 -5.518 5.927 1.00 98.31 100 LEU A O 1
ATOM 806 N N . ALA A 1 101 ? 2.484 -5.732 6.452 1.00 98.25 101 ALA A N 1
ATOM 807 C CA . ALA A 1 101 ? 2.602 -5.199 7.800 1.00 98.25 101 ALA A CA 1
ATOM 808 C C . ALA A 1 101 ? 3.564 -6.028 8.660 1.00 98.25 101 ALA A C 1
ATOM 810 O O . ALA A 1 101 ? 4.387 -5.457 9.378 1.00 98.25 101 ALA A O 1
ATOM 811 N N . GLU A 1 102 ? 3.498 -7.360 8.570 1.00 98.44 102 GLU A N 1
ATOM 812 C CA . GLU A 1 102 ? 4.416 -8.231 9.307 1.00 98.44 102 GLU A CA 1
ATOM 813 C C . GLU A 1 102 ? 5.843 -8.163 8.746 1.00 98.44 102 GLU A C 1
ATOM 815 O O . GLU A 1 102 ? 6.797 -8.027 9.512 1.00 98.44 102 GLU A O 1
ATOM 820 N N . ALA A 1 103 ? 6.007 -8.150 7.418 1.00 97.88 103 ALA A N 1
ATOM 821 C CA . ALA A 1 103 ? 7.319 -8.024 6.782 1.00 97.88 103 ALA A CA 1
ATOM 822 C C . ALA A 1 103 ? 8.025 -6.696 7.123 1.00 97.88 103 ALA A C 1
ATOM 824 O O . ALA A 1 103 ? 9.244 -6.670 7.300 1.00 97.88 103 ALA A O 1
ATOM 825 N N . ALA A 1 104 ? 7.270 -5.599 7.244 1.00 97.19 104 ALA A N 1
ATOM 826 C CA . ALA A 1 104 ? 7.794 -4.276 7.580 1.00 97.19 104 ALA A CA 1
ATOM 827 C C . ALA A 1 104 ? 7.960 -4.044 9.094 1.00 97.19 104 ALA A C 1
ATOM 829 O O . ALA A 1 104 ? 8.636 -3.103 9.503 1.00 97.19 104 ALA A O 1
ATOM 830 N N . ARG A 1 105 ? 7.384 -4.897 9.955 1.00 97.00 105 ARG A N 1
ATOM 831 C CA . ARG A 1 105 ? 7.244 -4.665 11.407 1.00 97.00 105 ARG A CA 1
ATOM 832 C C . ARG A 1 105 ? 8.534 -4.254 12.121 1.00 97.00 105 ARG A C 1
ATOM 834 O O . ARG A 1 105 ? 8.487 -3.447 13.051 1.00 97.00 105 ARG A O 1
ATOM 841 N N . LYS A 1 106 ? 9.670 -4.838 11.732 1.00 95.69 106 LYS A N 1
ATOM 842 C CA . LYS A 1 106 ? 10.979 -4.597 12.367 1.00 95.69 106 LYS A CA 1
ATOM 843 C C . LYS A 1 106 ? 11.839 -3.568 11.631 1.00 95.69 106 LYS A C 1
ATOM 845 O O . LYS A 1 106 ? 12.723 -2.992 12.255 1.00 95.69 106 LYS A O 1
ATOM 850 N N . SER A 1 107 ? 11.599 -3.352 10.340 1.00 93.31 107 SER A N 1
ATOM 851 C CA . SER A 1 107 ? 12.440 -2.526 9.464 1.00 93.31 107 SER A CA 1
ATOM 852 C C . SER A 1 107 ? 11.846 -1.146 9.186 1.00 93.31 107 SER A C 1
ATOM 854 O O . SER A 1 107 ? 12.579 -0.164 9.161 1.00 93.31 107 SER A O 1
ATOM 856 N N . ASP A 1 108 ? 10.527 -1.053 9.025 1.00 95.19 108 ASP A N 1
ATOM 857 C CA . ASP A 1 108 ? 9.804 0.186 8.756 1.00 95.19 108 ASP A CA 1
ATOM 858 C C . ASP A 1 108 ? 8.478 0.212 9.528 1.00 95.19 108 ASP A C 1
ATOM 860 O O . ASP A 1 108 ? 7.426 -0.249 9.075 1.00 95.19 108 ASP A O 1
ATOM 864 N N . LYS A 1 109 ? 8.532 0.797 10.729 1.00 95.81 109 LYS A N 1
ATOM 865 C CA . LYS A 1 109 ? 7.371 0.921 11.619 1.00 95.81 109 LYS A CA 1
ATOM 866 C C . LYS A 1 109 ? 6.255 1.779 11.019 1.00 95.81 109 LYS A C 1
ATOM 868 O O . LYS A 1 109 ? 5.090 1.527 11.322 1.00 95.81 109 LYS A O 1
ATOM 873 N N . GLN A 1 110 ? 6.586 2.787 10.207 1.00 95.88 110 GLN A N 1
ATOM 874 C CA . GLN A 1 110 ? 5.566 3.641 9.598 1.00 95.88 110 GLN A CA 1
ATOM 875 C C . GLN A 1 110 ? 4.823 2.897 8.496 1.00 95.88 110 GLN A C 1
ATOM 877 O O . GLN A 1 110 ? 3.593 2.919 8.488 1.00 95.88 110 GLN A O 1
ATOM 882 N N . LEU A 1 111 ? 5.539 2.185 7.625 1.00 96.69 111 LEU A N 1
ATOM 883 C CA . LEU A 1 111 ? 4.918 1.334 6.612 1.00 96.69 111 LEU A CA 1
ATOM 884 C C . LEU A 1 111 ? 4.059 0.241 7.255 1.00 96.69 111 LEU A C 1
ATOM 886 O O . LEU A 1 111 ? 2.914 0.053 6.853 1.00 96.69 111 LEU A O 1
ATOM 890 N N . ALA A 1 112 ? 4.571 -0.428 8.294 1.00 98.00 112 ALA A N 1
ATOM 891 C CA . ALA A 1 112 ? 3.817 -1.451 9.014 1.00 98.00 112 ALA A CA 1
ATOM 892 C C . ALA A 1 112 ? 2.514 -0.900 9.615 1.00 98.00 112 ALA A C 1
ATOM 894 O O . ALA A 1 112 ? 1.467 -1.542 9.519 1.00 98.00 112 ALA A O 1
ATOM 895 N N . ARG A 1 113 ? 2.558 0.303 10.207 1.00 97.81 113 ARG A N 1
ATOM 896 C CA . ARG A 1 113 ? 1.366 0.978 10.733 1.00 97.81 113 ARG A CA 1
ATOM 897 C C . ARG A 1 113 ? 0.373 1.304 9.616 1.00 97.81 113 ARG A C 1
ATOM 899 O O . ARG A 1 113 ? -0.783 0.909 9.720 1.00 97.81 113 ARG A O 1
ATOM 906 N N . ARG A 1 114 ? 0.826 1.944 8.535 1.00 97.75 114 ARG A N 1
ATOM 907 C CA . ARG A 1 114 ? -0.034 2.326 7.402 1.00 97.75 114 ARG A CA 1
ATOM 908 C C . ARG A 1 114 ? -0.674 1.120 6.714 1.00 97.75 114 ARG A C 1
ATOM 910 O O . ARG A 1 114 ? -1.830 1.189 6.314 1.00 97.75 114 ARG A O 1
ATOM 917 N N . ALA A 1 115 ? 0.046 0.004 6.606 1.00 98.31 115 ALA A N 1
ATOM 918 C CA . ALA A 1 115 ? -0.502 -1.230 6.053 1.00 98.31 115 ALA A CA 1
ATOM 919 C C . ALA A 1 115 ? -1.641 -1.798 6.915 1.00 98.31 115 ALA A C 1
ATOM 921 O O . ALA A 1 115 ? -2.648 -2.239 6.367 1.00 98.31 115 ALA A O 1
ATOM 922 N N . ARG A 1 116 ? -1.525 -1.729 8.249 1.00 98.25 116 ARG A N 1
ATOM 923 C CA . ARG A 1 116 ? -2.606 -2.118 9.174 1.00 98.25 116 ARG A CA 1
ATOM 924 C C . ARG A 1 116 ? -3.793 -1.164 9.105 1.00 98.25 116 ARG A C 1
ATOM 926 O O . ARG A 1 116 ? -4.919 -1.626 9.023 1.00 98.25 116 ARG A O 1
ATOM 933 N N . GLU A 1 117 ? -3.543 0.144 9.079 1.00 97.00 117 GLU A N 1
ATOM 934 C CA . GLU A 1 117 ? -4.596 1.159 8.922 1.00 97.00 117 GLU A CA 1
ATOM 935 C C . GLU A 1 117 ? -5.398 0.918 7.634 1.00 97.00 117 GLU A C 1
ATOM 937 O O . GLU A 1 117 ? -6.629 0.892 7.657 1.00 97.00 117 GLU A O 1
ATOM 942 N N . ARG A 1 118 ? -4.705 0.655 6.519 1.00 97.44 118 ARG A N 1
ATOM 943 C CA . ARG A 1 118 ? -5.342 0.323 5.242 1.00 97.44 118 ARG A CA 1
ATOM 944 C C . ARG A 1 118 ? -6.092 -1.011 5.288 1.00 97.44 118 ARG A C 1
ATOM 946 O O . ARG A 1 118 ? -7.193 -1.092 4.753 1.00 97.44 118 ARG A O 1
ATOM 953 N N . LEU A 1 119 ? -5.530 -2.036 5.932 1.00 98.00 119 LEU A N 1
ATOM 954 C CA . LEU A 1 119 ? -6.191 -3.331 6.132 1.00 98.00 119 LEU A CA 1
ATOM 955 C C . LEU A 1 119 ? -7.525 -3.154 6.863 1.00 98.00 119 LEU A C 1
ATOM 957 O O . LEU A 1 119 ? -8.559 -3.578 6.350 1.00 98.00 119 LEU A O 1
ATOM 961 N N . THR A 1 120 ? -7.506 -2.457 7.999 1.00 96.56 120 THR A N 1
ATOM 962 C CA . THR A 1 120 ? -8.708 -2.147 8.777 1.00 96.56 120 THR A CA 1
ATOM 963 C C . THR A 1 120 ? -9.714 -1.350 7.949 1.00 96.56 120 THR A C 1
ATOM 965 O O . THR A 1 120 ? -10.895 -1.683 7.949 1.00 96.56 120 THR A O 1
ATOM 968 N N . ALA A 1 121 ? -9.272 -0.340 7.191 1.00 95.19 121 ALA A N 1
ATOM 969 C CA . ALA A 1 121 ? -10.159 0.441 6.328 1.00 95.19 121 ALA A CA 1
ATOM 970 C C . ALA A 1 121 ? -10.863 -0.429 5.270 1.00 95.19 121 ALA A C 1
ATOM 972 O O . ALA A 1 121 ? -12.074 -0.312 5.087 1.00 95.19 121 ALA A O 1
ATOM 973 N N . ILE A 1 122 ? -10.134 -1.342 4.618 1.00 96.12 122 ILE A N 1
ATOM 974 C CA . ILE A 1 122 ? -10.708 -2.269 3.631 1.00 96.12 122 ILE A CA 1
ATOM 975 C C . ILE A 1 122 ? -11.679 -3.250 4.290 1.00 96.12 122 ILE A C 1
ATOM 977 O O . ILE A 1 122 ? -12.746 -3.512 3.739 1.00 96.12 122 ILE A O 1
ATOM 981 N N . GLN A 1 123 ? -11.343 -3.791 5.459 1.00 96.12 123 GLN A N 1
ATOM 982 C CA . GLN A 1 123 ? -12.220 -4.710 6.188 1.00 96.12 123 GLN A CA 1
ATOM 983 C C . GLN A 1 123 ? -13.525 -4.030 6.616 1.00 96.12 123 GLN A C 1
ATOM 985 O O . GLN A 1 123 ? -14.599 -4.591 6.406 1.00 96.12 123 GLN A O 1
ATOM 990 N N . LEU A 1 124 ? -13.449 -2.793 7.118 1.00 95.00 124 LEU A N 1
ATOM 991 C CA . LEU A 1 124 ? -14.628 -1.981 7.422 1.00 95.00 124 LEU A CA 1
ATOM 992 C C . LEU A 1 124 ? -15.464 -1.711 6.165 1.00 95.00 124 LEU A C 1
ATOM 994 O O . LEU A 1 124 ? -16.676 -1.899 6.192 1.00 95.00 124 LEU A O 1
ATOM 998 N N . GLN A 1 125 ? -14.836 -1.337 5.045 1.00 93.88 125 GLN A N 1
ATOM 999 C CA . GLN A 1 125 ? -15.539 -1.104 3.779 1.00 93.88 125 GLN A CA 1
ATOM 1000 C C . GLN A 1 125 ? -16.238 -2.369 3.254 1.00 93.88 125 GLN A C 1
ATOM 1002 O O . GLN A 1 125 ? -17.330 -2.286 2.694 1.00 93.88 125 GLN A O 1
ATOM 1007 N N . ARG A 1 126 ? -15.615 -3.540 3.425 1.00 94.62 126 ARG A N 1
ATOM 1008 C CA . ARG A 1 126 ? -16.168 -4.843 3.021 1.00 94.62 126 ARG A CA 1
ATOM 1009 C C . ARG A 1 126 ? -17.229 -5.377 3.989 1.00 94.62 126 ARG A C 1
ATOM 1011 O O . ARG A 1 126 ? -17.832 -6.406 3.696 1.00 94.62 126 ARG A O 1
ATOM 1018 N N . GLY A 1 127 ? -17.475 -4.698 5.108 1.00 94.12 127 GLY A N 1
ATOM 1019 C CA . GLY A 1 127 ? -18.483 -5.109 6.076 1.00 94.12 127 GLY A CA 1
ATOM 1020 C C . GLY A 1 127 ? -18.046 -6.250 6.998 1.00 94.12 127 GLY A C 1
ATOM 1021 O O . GLY A 1 127 ? -18.899 -6.996 7.483 1.00 94.12 127 GLY A O 1
ATOM 1022 N N . ASP A 1 128 ? -16.739 -6.424 7.221 1.00 95.56 128 ASP A N 1
ATOM 1023 C CA . ASP A 1 128 ? -16.210 -7.485 8.080 1.00 95.56 128 ASP A CA 1
ATOM 1024 C C . ASP A 1 128 ? -16.754 -7.354 9.510 1.00 95.56 128 ASP A C 1
ATOM 1026 O O . ASP A 1 128 ? -16.492 -6.378 10.217 1.00 95.56 128 ASP A O 1
ATOM 1030 N N . SER A 1 129 ? -17.539 -8.345 9.939 1.00 93.88 129 SER A N 1
ATOM 1031 C CA . SER A 1 129 ? -18.309 -8.257 11.184 1.00 93.88 129 SER A CA 1
ATOM 1032 C C . SER A 1 129 ? -17.422 -8.168 12.424 1.00 93.88 129 SER A C 1
ATOM 1034 O O . SER A 1 129 ? -17.762 -7.454 13.367 1.00 93.88 129 SER A O 1
ATOM 1036 N N . GLN A 1 130 ? -16.276 -8.856 12.417 1.00 94.25 130 GLN A N 1
ATOM 1037 C CA . GLN A 1 130 ? -15.335 -8.829 13.533 1.00 94.25 130 GLN A CA 1
ATOM 1038 C C . GLN A 1 130 ? -14.662 -7.458 13.640 1.00 94.25 130 GLN A C 1
ATOM 1040 O O . GLN A 1 130 ? -14.656 -6.855 14.711 1.00 94.25 130 GLN A O 1
ATOM 1045 N N . THR A 1 131 ? -14.183 -6.916 12.522 1.00 95.38 131 THR A N 1
ATOM 1046 C CA . THR A 1 131 ? -13.531 -5.601 12.481 1.00 95.38 131 THR A CA 1
ATOM 1047 C C . THR A 1 131 ? -14.502 -4.475 12.858 1.00 95.38 131 THR A C 1
ATOM 1049 O O . THR A 1 131 ? -14.138 -3.546 13.580 1.00 95.38 131 THR A O 1
ATOM 1052 N N . ILE A 1 132 ? -15.763 -4.556 12.419 1.00 96.12 132 ILE A N 1
ATOM 1053 C CA . ILE A 1 132 ? -16.815 -3.603 12.813 1.00 96.12 132 ILE A CA 1
ATOM 1054 C C . ILE A 1 132 ? -17.073 -3.668 14.310 1.00 96.12 132 ILE A C 1
ATOM 1056 O O . ILE A 1 132 ? -17.173 -2.625 14.957 1.00 96.12 132 ILE A O 1
ATOM 1060 N N . ARG A 1 133 ? -17.171 -4.881 14.862 1.00 95.44 133 ARG A N 1
ATOM 1061 C CA . ARG A 1 133 ? -17.362 -5.085 16.296 1.00 95.44 133 ARG A CA 1
ATOM 1062 C C . ARG A 1 133 ? -16.217 -4.461 17.092 1.00 95.44 133 ARG A C 1
ATOM 1064 O O . ARG A 1 133 ? -16.475 -3.668 17.992 1.00 95.44 133 ARG A O 1
ATOM 1071 N N . GLU A 1 134 ? -14.975 -4.762 16.725 1.00 95.31 134 GLU A N 1
ATOM 1072 C CA . GLU A 1 134 ? -13.779 -4.208 17.370 1.00 95.31 134 GLU A CA 1
ATOM 1073 C C . GLU A 1 134 ? -13.749 -2.677 17.286 1.00 95.31 134 GLU 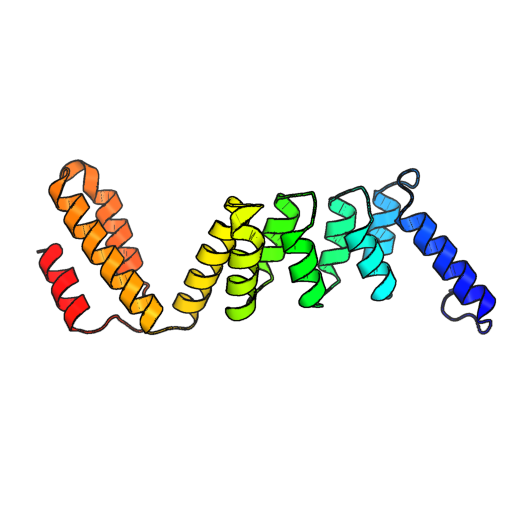A C 1
ATOM 1075 O O . GLU A 1 134 ? -13.462 -2.000 18.278 1.00 95.31 134 GLU A O 1
ATOM 1080 N N . ARG A 1 135 ? -14.114 -2.099 16.131 1.00 95.81 135 ARG A N 1
ATOM 1081 C CA . ARG A 1 135 ? -14.183 -0.640 15.985 1.00 95.81 135 ARG A CA 1
ATOM 1082 C C . ARG A 1 135 ? -15.290 -0.026 16.841 1.00 95.81 135 ARG A C 1
ATOM 1084 O O . ARG A 1 135 ? -15.051 0.996 17.480 1.00 95.81 135 ARG A O 1
ATOM 1091 N N . ALA A 1 136 ? -16.470 -0.640 16.890 1.00 95.62 136 ALA A N 1
ATOM 1092 C CA . ALA A 1 136 ? -17.584 -0.198 17.726 1.00 95.62 136 ALA A CA 1
ATOM 1093 C C . ALA A 1 136 ? -17.235 -0.252 19.226 1.00 95.62 136 ALA A C 1
ATOM 1095 O O . ALA A 1 136 ? -17.522 0.690 19.970 1.00 95.62 136 ALA A O 1
ATOM 1096 N N . GLU A 1 137 ? -16.566 -1.317 19.672 1.00 96.12 137 GLU A N 1
ATOM 1097 C CA . GLU A 1 137 ? -16.067 -1.452 21.044 1.00 96.12 137 GLU A CA 1
ATOM 1098 C C . GLU A 1 137 ? -15.036 -0.362 21.378 1.00 96.12 137 GLU A C 1
ATOM 1100 O O . GLU A 1 137 ? -15.133 0.268 22.437 1.00 96.12 137 GLU A O 1
ATOM 1105 N N . ALA A 1 138 ? -14.104 -0.077 20.462 1.00 94.81 138 ALA A N 1
ATOM 1106 C CA . ALA A 1 138 ? -13.133 1.005 20.616 1.00 94.81 138 ALA A CA 1
ATOM 1107 C C . ALA A 1 138 ? -13.811 2.382 20.729 1.00 94.81 138 ALA A C 1
ATOM 1109 O O . ALA A 1 138 ? -13.487 3.140 21.641 1.00 94.81 138 ALA A O 1
ATOM 1110 N N . LEU A 1 139 ? -14.803 2.683 19.882 1.00 94.56 139 LEU A N 1
ATOM 1111 C CA . LEU A 1 139 ? -15.562 3.938 19.953 1.00 94.56 139 LEU A CA 1
ATOM 1112 C C . LEU A 1 139 ? -16.297 4.092 21.295 1.00 94.56 139 LEU A C 1
ATOM 1114 O O . LEU A 1 139 ? -16.275 5.174 21.876 1.00 94.56 139 LEU A O 1
ATOM 1118 N N . CYS A 1 140 ? -16.884 3.017 21.836 1.00 94.38 140 CYS A N 1
ATOM 1119 C CA . CYS A 1 140 ? -17.506 3.045 23.166 1.00 94.38 140 CYS A CA 1
ATOM 1120 C C . CYS A 1 140 ? -16.490 3.367 24.276 1.00 94.38 140 CYS A C 1
ATOM 1122 O O . CYS A 1 140 ? -16.801 4.095 25.221 1.00 94.38 140 CYS A O 1
ATOM 1124 N N . LEU A 1 141 ? -15.278 2.810 24.191 1.00 93.00 141 LEU A N 1
ATOM 1125 C CA . LEU A 1 141 ? -14.208 3.080 25.154 1.00 93.00 141 LEU A CA 1
ATOM 1126 C C . LEU A 1 141 ? -13.707 4.524 25.051 1.00 93.00 141 LEU A C 1
ATOM 1128 O O . LEU A 1 141 ? -13.556 5.191 26.074 1.00 93.00 141 LEU A O 1
ATOM 1132 N N . GLU A 1 142 ? -13.475 5.008 23.831 1.00 91.25 142 GLU A N 1
ATOM 1133 C CA . GLU A 1 142 ? -13.062 6.387 23.564 1.00 91.25 142 GLU A CA 1
ATOM 1134 C C . GLU A 1 142 ? -14.103 7.392 24.078 1.00 91.25 142 GLU A C 1
ATOM 1136 O O . GLU A 1 142 ? -13.740 8.338 24.779 1.00 91.25 142 GLU A O 1
ATOM 1141 N N . LEU A 1 143 ? -15.389 7.140 23.810 1.00 89.50 143 LEU A N 1
ATOM 1142 C CA . LEU A 1 143 ? -16.510 7.945 24.295 1.00 89.50 143 LEU A CA 1
ATOM 1143 C C . LEU A 1 143 ? -16.527 8.018 25.826 1.00 89.50 143 LEU A C 1
ATOM 1145 O O . LEU A 1 143 ? -16.489 9.103 26.405 1.00 89.50 143 LEU A O 1
ATOM 1149 N N . GLY A 1 144 ? -16.504 6.859 26.491 1.00 88.62 144 GLY A N 1
ATOM 1150 C CA . GLY A 1 144 ? -16.524 6.799 27.952 1.00 88.62 144 GLY A CA 1
ATOM 1151 C C . GLY A 1 144 ? -15.298 7.445 28.606 1.00 88.62 144 GLY A C 1
ATOM 1152 O O . GLY A 1 144 ? -15.409 7.999 29.697 1.00 88.62 144 GLY A O 1
ATOM 1153 N N . ASN A 1 145 ? -14.127 7.393 27.965 1.00 87.62 145 ASN A N 1
ATOM 1154 C CA . ASN A 1 145 ? -12.925 8.071 28.452 1.00 87.62 145 ASN A CA 1
ATOM 1155 C C . ASN A 1 145 ? -13.010 9.594 28.291 1.00 87.62 145 ASN A C 1
ATOM 1157 O O . ASN A 1 145 ? -12.668 10.308 29.231 1.00 87.62 145 ASN A O 1
ATOM 1161 N N . GLY A 1 146 ? -13.484 10.085 27.141 1.00 83.81 146 GLY A N 1
ATOM 1162 C CA . GLY A 1 146 ? -13.621 11.521 26.879 1.00 83.81 146 GLY A CA 1
ATOM 1163 C C . GLY A 1 146 ? -14.576 12.202 27.860 1.00 83.81 146 GLY A C 1
ATOM 1164 O O . GLY A 1 146 ? -14.225 13.212 28.466 1.00 83.81 146 GLY A O 1
ATOM 1165 N N . LEU A 1 147 ? -15.728 11.577 28.121 1.00 80.88 147 LEU A N 1
ATOM 1166 C CA . LEU A 1 147 ? -16.718 12.079 29.083 1.00 80.88 147 LEU A CA 1
ATOM 1167 C C . LEU A 1 147 ? -16.169 12.205 30.514 1.00 80.88 147 LEU A C 1
ATOM 1169 O O . LEU A 1 147 ? -16.640 13.042 31.279 1.00 80.88 147 LEU A O 1
ATOM 1173 N N . ARG A 1 148 ? -15.158 11.404 30.880 1.00 81.88 148 ARG A N 1
ATOM 1174 C CA . ARG A 1 148 ? -14.506 11.472 32.198 1.00 81.88 148 ARG A CA 1
ATOM 1175 C C . ARG A 1 148 ? -13.448 12.569 32.315 1.00 81.88 148 ARG A C 1
ATOM 1177 O O . ARG A 1 148 ? -13.175 12.993 33.433 1.00 81.88 148 ARG A O 1
ATOM 1184 N N . GLN A 1 149 ? -12.799 12.962 31.217 1.00 77.00 149 GLN A N 1
ATOM 1185 C CA . GLN A 1 149 ? -11.587 13.789 31.269 1.00 77.00 149 GLN A CA 1
ATOM 1186 C C . GLN A 1 149 ? -11.854 15.303 31.203 1.00 77.00 149 GLN A C 1
ATOM 1188 O O . GLN A 1 149 ? -11.042 16.034 3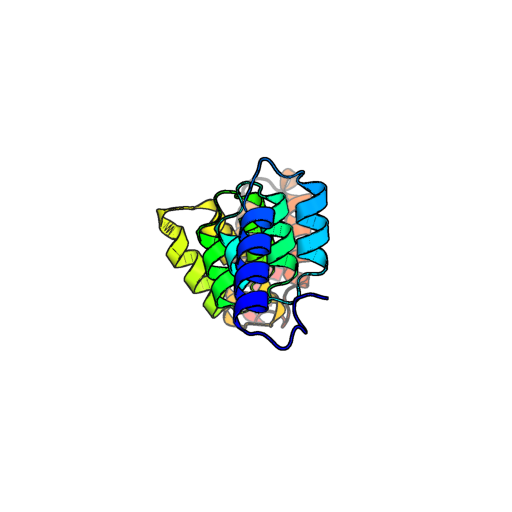1.755 1.00 77.00 149 GLN A O 1
ATOM 1193 N N . ASP A 1 150 ? -12.967 15.753 30.600 1.00 70.56 150 ASP A N 1
ATOM 1194 C CA . ASP A 1 150 ? -13.593 17.091 30.738 1.00 70.56 150 ASP A CA 1
ATOM 1195 C C . ASP A 1 150 ? -14.721 17.238 29.680 1.00 70.56 150 ASP A C 1
ATOM 1197 O O . ASP A 1 150 ? -14.438 17.170 28.475 1.00 70.56 150 ASP A O 1
ATOM 1201 N N . PRO A 1 151 ? -15.994 17.451 30.068 1.00 63.38 151 PRO A N 1
ATOM 1202 C CA . PRO A 1 151 ? -17.116 17.557 29.131 1.00 63.38 151 PRO A CA 1
ATOM 1203 C C . PRO A 1 151 ? -17.029 18.719 28.124 1.00 63.38 151 PRO A C 1
ATOM 1205 O O . PRO A 1 151 ? -17.473 18.560 26.985 1.00 63.38 151 PRO A O 1
ATOM 1208 N N . GLN A 1 152 ? -16.460 19.877 28.491 1.00 63.56 152 GLN A N 1
ATOM 1209 C CA . GLN A 1 152 ? -16.475 21.070 27.622 1.00 63.56 152 GLN A CA 1
ATOM 1210 C C . GLN A 1 152 ? -15.453 20.989 26.482 1.00 63.56 152 GLN A C 1
ATOM 1212 O O . GLN A 1 152 ? -15.748 21.385 25.353 1.00 63.56 152 GLN A O 1
ATOM 1217 N N . THR A 1 153 ? -14.284 20.402 26.741 1.00 62.00 153 THR A N 1
ATOM 1218 C CA . THR A 1 153 ? -13.236 20.187 25.727 1.00 62.00 153 THR A CA 1
ATOM 1219 C C . THR A 1 153 ? -13.578 19.027 24.773 1.00 62.00 153 THR A C 1
ATOM 1221 O O . THR A 1 153 ? -12.993 18.883 23.697 1.00 62.00 153 THR A O 1
ATOM 1224 N N . SER A 1 154 ? -14.578 18.214 25.129 1.00 69.81 154 SER A N 1
ATOM 1225 C CA . SER A 1 154 ? -14.907 16.967 24.434 1.00 69.81 154 SER A CA 1
ATOM 1226 C C . SER A 1 154 ? -15.912 17.110 23.288 1.00 69.81 154 SER A C 1
ATOM 1228 O O . SER A 1 154 ? -15.977 16.212 22.455 1.00 69.81 154 SER A O 1
ATOM 1230 N N . VAL A 1 155 ? -16.661 18.213 23.165 1.00 79.44 155 VAL A N 1
ATOM 1231 C CA . VAL A 1 155 ? -17.773 18.320 22.189 1.00 79.44 155 VAL A CA 1
ATOM 1232 C C . VAL A 1 155 ? -17.365 18.009 20.735 1.00 79.44 155 VAL A C 1
ATOM 1234 O O . VAL A 1 155 ? -18.017 17.166 20.114 1.00 79.44 155 VAL A O 1
ATOM 1237 N N . PRO A 1 156 ? -16.279 18.577 20.167 1.00 85.50 156 PRO A N 1
ATOM 1238 C CA . PRO A 1 156 ? -15.864 18.230 18.804 1.00 85.50 156 PRO A CA 1
ATOM 1239 C C . PRO A 1 156 ? -15.449 16.760 18.667 1.00 85.50 156 PRO A C 1
ATOM 1241 O O . PRO A 1 156 ? -15.669 16.137 17.627 1.00 85.50 156 PRO A O 1
ATOM 1244 N N . ARG A 1 157 ? -14.860 16.187 19.725 1.00 85.56 157 ARG A N 1
ATOM 1245 C CA . ARG A 1 157 ? -14.452 14.780 19.754 1.00 85.56 157 ARG A CA 1
ATOM 1246 C C . ARG A 1 157 ? -15.663 13.849 19.817 1.00 85.56 157 ARG A C 1
ATOM 1248 O O . ARG A 1 157 ? -15.669 12.852 19.104 1.00 85.56 157 ARG A O 1
ATOM 1255 N N . LEU A 1 158 ? -16.682 14.193 20.602 1.00 85.75 158 LEU A N 1
ATOM 1256 C CA . LEU A 1 158 ? -17.949 13.463 20.687 1.00 85.75 158 LEU A CA 1
ATOM 1257 C C . LEU A 1 158 ? -18.648 13.424 19.325 1.00 85.75 158 LEU A C 1
ATOM 1259 O O . LEU A 1 158 ? -18.960 12.347 18.827 1.00 85.75 158 LEU A O 1
ATOM 1263 N N . GLN A 1 159 ? -18.771 14.577 18.661 1.00 89.12 159 GLN A N 1
ATOM 1264 C CA . GLN A 1 159 ? -19.356 14.656 17.318 1.00 89.12 159 GLN A CA 1
ATOM 1265 C C . GLN A 1 159 ? -18.583 13.822 16.288 1.00 89.12 159 GLN A C 1
ATOM 1267 O O . GLN A 1 159 ? -19.184 13.235 15.389 1.00 89.12 159 GLN A O 1
ATOM 1272 N N . ALA A 1 160 ? -17.251 13.761 16.395 1.00 91.56 160 ALA A N 1
ATOM 1273 C CA . ALA A 1 160 ? -16.446 12.891 15.542 1.00 91.56 160 ALA A CA 1
ATOM 1274 C C . ALA A 1 160 ? -16.756 11.408 15.804 1.00 91.56 160 ALA A C 1
ATOM 1276 O O . ALA A 1 160 ? -17.032 10.674 14.859 1.00 91.56 160 ALA A O 1
ATOM 1277 N N . ILE A 1 161 ? -16.800 10.992 17.073 1.00 92.50 161 ILE A N 1
ATOM 1278 C CA . ILE A 1 161 ? -17.127 9.616 17.476 1.00 92.50 161 ILE A CA 1
ATOM 1279 C C . ILE A 1 161 ? -18.530 9.210 16.996 1.00 92.50 161 ILE A C 1
ATOM 1281 O O . ILE A 1 161 ? -18.693 8.120 16.452 1.00 92.50 161 ILE A O 1
ATOM 1285 N N . GLU A 1 162 ? -19.534 10.080 17.133 1.00 93.19 162 GLU A N 1
ATOM 1286 C CA . GLU A 1 162 ? -20.899 9.830 16.644 1.00 93.19 162 GLU A CA 1
ATOM 1287 C C . GLU A 1 162 ? -20.955 9.655 15.121 1.00 93.19 162 GLU A C 1
ATOM 1289 O O . GLU A 1 162 ? -21.609 8.737 14.620 1.00 93.19 162 GLU A O 1
ATOM 1294 N N . ARG A 1 163 ? -20.242 10.504 14.366 1.00 94.62 163 ARG A N 1
ATOM 1295 C CA . ARG A 1 163 ? -20.150 10.384 12.901 1.00 94.62 163 ARG A CA 1
ATOM 1296 C C . ARG A 1 163 ? -19.483 9.079 12.488 1.00 94.62 163 ARG A C 1
ATOM 1298 O O . ARG A 1 163 ? -19.957 8.419 11.565 1.00 94.62 163 ARG A O 1
ATOM 1305 N N . GLU A 1 164 ? -18.403 8.706 13.166 1.00 93.75 164 GLU A N 1
ATOM 1306 C CA . GLU A 1 164 ? -17.697 7.454 12.907 1.00 93.75 164 GLU A CA 1
ATOM 1307 C C . GLU A 1 164 ? -18.568 6.236 13.227 1.00 93.75 164 GLU A C 1
ATOM 1309 O O . GLU A 1 164 ? -18.631 5.310 12.421 1.00 93.75 164 GLU A O 1
ATOM 1314 N N . TRP A 1 165 ? -19.307 6.262 14.340 1.00 95.81 165 TRP A N 1
ATOM 1315 C CA . TRP A 1 165 ? -20.278 5.224 14.683 1.00 95.81 165 TRP A CA 1
ATOM 1316 C C . TRP A 1 165 ? -21.349 5.068 13.596 1.00 95.81 165 TRP A C 1
ATOM 1318 O O . TRP A 1 165 ? -21.616 3.959 13.132 1.00 95.81 165 TRP A O 1
ATOM 1328 N N . ALA A 1 166 ? -21.940 6.178 13.145 1.00 94.50 166 ALA A N 1
ATOM 1329 C CA . ALA A 1 166 ? -22.980 6.173 12.115 1.00 94.50 166 ALA A CA 1
ATOM 1330 C C . ALA A 1 166 ? -22.487 5.647 10.750 1.00 94.50 166 ALA A C 1
ATOM 1332 O O . ALA A 1 166 ? -23.282 5.118 9.961 1.00 94.50 166 ALA A O 1
ATOM 1333 N N . ALA A 1 167 ? -21.185 5.778 10.478 1.00 94.12 167 ALA A N 1
ATOM 1334 C CA . ALA A 1 167 ? -20.543 5.305 9.257 1.00 94.12 167 ALA A CA 1
ATOM 1335 C C . ALA A 1 167 ? -20.260 3.790 9.245 1.00 94.12 167 ALA A C 1
ATOM 1337 O O . ALA A 1 167 ? -19.991 3.247 8.174 1.00 94.12 167 ALA A O 1
ATOM 1338 N N . LEU A 1 168 ? -20.348 3.089 10.384 1.00 94.44 168 LEU A N 1
ATOM 1339 C CA . LEU A 1 168 ? -20.148 1.636 10.438 1.00 94.44 168 LEU A CA 1
ATOM 1340 C C . LEU A 1 168 ? -21.262 0.896 9.680 1.00 94.44 168 LEU A C 1
ATOM 1342 O O . LEU A 1 168 ? -22.455 1.111 9.926 1.00 94.44 168 LEU A O 1
ATOM 1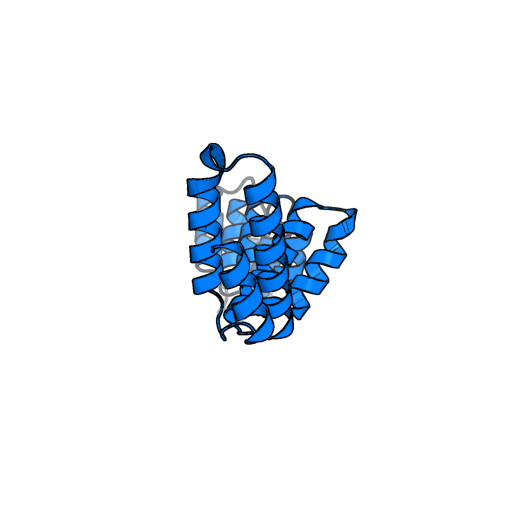346 N N . LYS A 1 169 ? -20.869 0.026 8.740 1.00 92.56 169 LYS A N 1
ATOM 1347 C CA . LYS A 1 169 ? -21.773 -0.784 7.908 1.00 92.56 169 LYS A CA 1
ATOM 1348 C C . LYS A 1 169 ? -21.231 -2.213 7.748 1.00 92.56 169 LYS A C 1
ATOM 1350 O O . LYS A 1 169 ? -20.091 -2.335 7.316 1.00 92.56 169 LYS A O 1
ATOM 1355 N N . PRO A 1 170 ? -22.036 -3.269 7.997 1.00 93.12 170 PRO A N 1
ATOM 1356 C CA . PRO A 1 170 ? -23.368 -3.239 8.613 1.00 93.12 170 PRO A CA 1
ATOM 1357 C C . PRO A 1 170 ? -23.373 -2.604 10.010 1.00 93.12 170 PRO A C 1
ATOM 1359 O O . PRO A 1 170 ? -22.326 -2.369 10.608 1.00 93.12 170 PRO A O 1
ATOM 1362 N N . ALA A 1 171 ? -24.571 -2.274 10.500 1.00 91.69 171 ALA A N 1
ATOM 1363 C CA . ALA A 1 171 ? -24.717 -1.709 11.835 1.00 91.69 171 ALA A CA 1
ATOM 1364 C C . ALA A 1 171 ? -24.138 -2.676 12.890 1.00 91.69 171 ALA A C 1
ATOM 1366 O O . ALA A 1 171 ? -24.329 -3.889 12.749 1.00 91.69 171 ALA A O 1
ATOM 1367 N N . PRO A 1 172 ? -23.456 -2.166 13.933 1.00 92.12 172 PRO A N 1
ATOM 1368 C CA . PRO A 1 172 ? -22.984 -2.994 15.037 1.00 92.12 172 PRO A CA 1
ATOM 1369 C C . PRO A 1 172 ? -24.126 -3.766 15.710 1.00 92.12 172 PRO A C 1
ATOM 1371 O O . PRO A 1 172 ? -25.288 -3.359 15.644 1.00 92.12 172 PRO A O 1
ATOM 1374 N N . ASP A 1 173 ? -23.782 -4.858 16.396 1.00 92.19 173 ASP A N 1
ATOM 1375 C CA . ASP A 1 173 ? -24.732 -5.672 17.162 1.00 92.19 173 ASP A CA 1
ATOM 1376 C C . ASP A 1 173 ? -25.600 -4.813 18.115 1.00 92.19 173 ASP A C 1
ATOM 1378 O O . ASP A 1 173 ? -25.082 -3.859 18.715 1.00 92.19 173 ASP A O 1
ATOM 1382 N N . PRO A 1 174 ? -26.896 -5.144 18.306 1.00 93.12 174 PRO A N 1
ATOM 1383 C CA . PRO A 1 174 ? -27.799 -4.377 19.165 1.00 93.12 174 PRO A CA 1
ATOM 1384 C C . PRO A 1 174 ? -27.267 -4.107 20.577 1.00 93.12 174 PRO A C 1
ATOM 1386 O O . PRO A 1 174 ? -27.477 -3.015 21.099 1.00 93.12 174 PRO A O 1
ATOM 1389 N N . SER A 1 175 ? -26.537 -5.048 21.182 1.00 94.38 175 SER A N 1
ATOM 1390 C CA . SER A 1 175 ? -25.945 -4.881 22.516 1.00 94.38 175 SER A CA 1
ATOM 1391 C C . SER A 1 175 ? -24.924 -3.739 22.569 1.00 94.38 175 SER A C 1
ATOM 1393 O O . SER A 1 175 ? -24.918 -2.946 23.515 1.00 94.38 175 SER A O 1
ATOM 1395 N N . LEU A 1 176 ? -24.097 -3.603 21.527 1.00 94.19 176 LEU A N 1
ATOM 1396 C CA . LEU A 1 176 ? -23.161 -2.490 21.383 1.00 94.19 176 LEU A CA 1
ATOM 1397 C C . LEU A 1 176 ? -23.903 -1.190 21.072 1.00 94.19 176 LEU A C 1
ATOM 1399 O O . LEU A 1 176 ? -23.537 -0.150 21.613 1.00 94.19 176 LEU A O 1
ATOM 1403 N N . GLY A 1 177 ? -24.974 -1.251 20.275 1.00 93.06 177 GLY A N 1
ATOM 1404 C CA . GLY A 1 177 ? -25.862 -0.113 20.032 1.00 93.06 177 GLY A CA 1
ATOM 1405 C C . GLY A 1 177 ? -26.464 0.458 21.315 1.00 93.06 177 GLY A C 1
ATOM 1406 O O . GLY A 1 177 ? -26.348 1.657 21.566 1.00 93.06 177 GLY A O 1
ATOM 1407 N N . THR A 1 178 ? -27.040 -0.393 22.165 1.00 95.00 178 THR A N 1
ATOM 1408 C CA . THR A 1 178 ? -27.590 0.018 23.465 1.00 95.00 178 THR A CA 1
ATOM 1409 C C . THR A 1 178 ? -26.512 0.609 24.367 1.00 95.00 178 THR A C 1
ATOM 1411 O O . THR A 1 178 ? -26.737 1.647 24.986 1.00 95.00 178 THR A O 1
ATOM 1414 N N . ARG A 1 179 ? -25.322 -0.005 24.415 1.00 94.62 179 ARG A N 1
ATOM 1415 C CA . ARG A 1 179 ? -24.198 0.511 25.207 1.00 94.62 179 ARG A CA 1
ATOM 1416 C C . ARG A 1 179 ? -23.747 1.893 24.736 1.00 94.62 179 ARG A C 1
ATOM 1418 O O . ARG A 1 179 ? -23.508 2.754 25.573 1.00 94.62 179 ARG A O 1
ATOM 1425 N N . PHE A 1 180 ? -23.621 2.100 23.427 1.00 93.56 180 PHE A N 1
ATOM 1426 C CA . PHE A 1 180 ? -23.204 3.383 22.862 1.00 93.56 180 PHE A CA 1
ATOM 1427 C C . PHE A 1 180 ? -24.215 4.491 23.178 1.00 93.56 180 PHE A C 1
ATOM 1429 O O . PHE A 1 180 ? -23.828 5.548 23.663 1.00 93.56 180 PHE A O 1
ATOM 1436 N N . GLN A 1 181 ? -25.513 4.222 22.998 1.00 92.44 181 GLN A N 1
ATOM 1437 C CA . GLN A 1 181 ? -26.577 5.172 23.343 1.00 92.44 181 GLN A CA 1
ATOM 1438 C C . GLN A 1 181 ? -26.615 5.487 24.842 1.00 92.44 181 GLN A C 1
ATOM 1440 O O . GLN A 1 181 ? -26.757 6.643 25.223 1.00 92.44 181 GLN A O 1
ATOM 1445 N N . GLY A 1 182 ? -26.417 4.482 25.699 1.00 91.00 182 GLY A N 1
ATOM 1446 C CA . GLY A 1 182 ? -26.358 4.680 27.148 1.00 91.00 182 GLY A CA 1
ATOM 1447 C C . GLY A 1 182 ? -25.162 5.509 27.631 1.00 91.00 182 GLY A C 1
ATOM 1448 O O . GLY A 1 182 ? -25.192 5.982 28.758 1.00 91.00 182 GLY A O 1
ATOM 1449 N N . LEU A 1 183 ? -24.117 5.686 26.813 1.00 88.19 183 LEU A N 1
ATOM 1450 C CA . LEU A 1 183 ? -22.998 6.585 27.121 1.00 88.19 183 LEU A CA 1
ATOM 1451 C C . LEU A 1 183 ? -23.262 8.037 26.694 1.00 88.19 183 LEU A C 1
ATOM 1453 O O . LEU A 1 183 ? -22.560 8.924 27.165 1.00 88.19 183 LEU A O 1
ATOM 1457 N N . LEU A 1 184 ? -24.215 8.275 25.789 1.00 83.94 184 LEU A N 1
ATOM 1458 C CA . LEU A 1 184 ? -24.581 9.616 25.314 1.00 83.94 184 LEU A CA 1
ATOM 1459 C C . LEU A 1 184 ? -25.705 10.263 26.139 1.00 83.94 184 LEU A C 1
ATOM 1461 O O . LEU A 1 184 ? -25.872 11.480 26.061 1.00 83.94 184 LEU A O 1
ATOM 1465 N N . ALA A 1 185 ? -26.480 9.452 26.866 1.00 77.12 185 ALA A N 1
ATOM 1466 C CA . ALA A 1 185 ? -27.576 9.878 27.739 1.00 77.12 185 ALA A CA 1
ATOM 1467 C C . ALA A 1 185 ? -27.067 10.403 29.089 1.00 77.12 185 ALA A C 1
ATOM 1469 O O . ALA A 1 185 ? -27.645 11.406 29.566 1.00 77.12 185 ALA A O 1
#

pLDDT: mean 92.69, std 8.07, range [55.59, 98.44]